Protein AF-A0A8J3M9Y1-F1 (afdb_monomer)

Foldseek 3Di:
DPLQPLLLPDPVCLVPPDCLDLVNLLNQLLVLLVVLVVLVVVLVVLVVVQDPPLDQLLRLLVVQADPLAQDDSVVLSVLLVPQDPVDPCNLVSLLVSLCNRHNDDPVDPVCVVVSVVSSVVSVVSSVVVVVNVVSVVVSVVSVVVSVVSLVSSLVSVCSSRPPDQCLPDDLVNQVVSCVSSVHDSVSRHDSPVVPPPVPVPPPDPDDDDD

Mean predicted aligned error: 7.9 Å

Nearest PDB structures (foldseek):
  8v8v-assembly2_D  TM=5.056E-01  e=9.105E+00  Homo sapiens
  6oco-assembly1_B  TM=2.656E-01  e=4.927E+00  Bos taurus
  5vlr-assembly2_B  TM=2.771E-01  e=5.677E+00  Homo sapiens

Sequence (210 aa):
MKGLNAAHASPTAFANAAPNSRVGMIASYMDVTASLQDQTDRMAALEALVDLTVPTTEDFVAENLSEDATMTAEEIAEAIDALDPESATYDADVAAIAAALSGLDPADEANTDALAGLADAISGTVEAQDQQAEIAGQIADLAVEIDDTRSDQLSALSEAYAPHDVKDLTNESLAELHGLLGLSDESIPDVTAEISDALATDEAPLAGSE

Solvent-accessible surface area (backbone atoms only — not comparable to full-atom values): 12064 Å² total; per-residue (Å²): 115,92,59,55,63,43,58,74,54,50,73,70,51,50,78,67,39,52,65,94,36,63,38,17,24,45,46,50,25,50,53,40,39,53,50,42,47,54,52,50,56,50,45,55,54,52,62,69,66,59,62,90,79,66,70,50,60,63,54,50,38,70,76,58,55,37,96,59,29,75,55,54,68,66,62,49,32,53,54,58,75,65,60,45,89,88,45,96,52,33,73,60,52,41,44,50,48,27,27,29,36,50,40,51,59,86,87,39,79,89,39,48,68,61,38,50,54,44,22,53,52,51,51,54,48,52,54,51,48,52,53,47,51,51,51,51,49,53,49,54,56,49,52,52,55,46,52,54,37,50,52,52,29,52,50,29,46,34,64,29,32,49,96,49,61,59,70,76,59,47,71,68,56,50,45,52,50,24,62,60,69,73,47,58,75,86,61,60,77,75,59,74,67,82,60,66,77,79,63,73,75,75,80,74,87,80,82,85,91,130

Structure (mmCIF, N/CA/C/O backbone):
data_AF-A0A8J3M9Y1-F1
#
_entry.id   AF-A0A8J3M9Y1-F1
#
loop_
_atom_site.group_PDB
_atom_site.id
_atom_site.type_symbol
_atom_site.label_atom_id
_atom_site.label_alt_id
_atom_site.label_comp_id
_atom_site.label_asym_id
_atom_site.label_entity_id
_atom_site.label_seq_id
_atom_site.pdbx_PDB_ins_code
_atom_site.Cartn_x
_atom_site.Cartn_y
_atom_site.Cartn_z
_atom_site.occupancy
_atom_site.B_iso_or_equiv
_atom_site.auth_seq_id
_atom_site.auth_comp_id
_atom_site.auth_asym_id
_atom_site.auth_atom_id
_atom_site.pdbx_PDB_model_num
ATOM 1 N N . MET A 1 1 ? 15.531 5.951 -38.205 1.00 60.75 1 MET A N 1
ATOM 2 C CA . MET A 1 1 ? 16.442 6.242 -37.071 1.00 60.75 1 MET A CA 1
ATOM 3 C C . MET A 1 1 ? 17.888 5.859 -37.384 1.00 60.75 1 MET A C 1
ATOM 5 O O . MET A 1 1 ? 18.169 4.685 -37.585 1.00 60.75 1 MET A O 1
ATOM 9 N N . LYS A 1 2 ? 18.835 6.806 -37.453 1.00 66.62 2 LYS A N 1
ATOM 10 C CA . LYS A 1 2 ? 20.269 6.447 -37.501 1.00 66.62 2 LYS A CA 1
ATOM 11 C C . LYS A 1 2 ? 20.712 6.109 -36.076 1.00 66.62 2 LYS A C 1
ATOM 13 O O . LYS A 1 2 ? 20.509 6.933 -35.209 1.00 66.62 2 LYS A O 1
ATOM 18 N N . GLY A 1 3 ? 21.272 4.924 -35.835 1.00 68.44 3 GLY A N 1
ATOM 19 C CA . GLY A 1 3 ? 21.750 4.506 -34.503 1.00 68.44 3 GLY A CA 1
ATOM 20 C C . GLY A 1 3 ? 20.971 3.334 -33.898 1.00 68.44 3 GLY A C 1
ATOM 21 O O . GLY A 1 3 ? 21.591 2.412 -33.383 1.00 68.44 3 GLY A O 1
ATOM 22 N N . LEU A 1 4 ? 19.648 3.279 -34.096 1.00 82.00 4 LEU A N 1
ATOM 23 C CA . LEU A 1 4 ? 18.762 2.232 -33.545 1.00 82.00 4 LEU A CA 1
ATOM 24 C C . LEU A 1 4 ? 18.397 1.118 -34.542 1.00 82.00 4 LEU A C 1
ATOM 26 O O . LEU A 1 4 ? 17.504 0.319 -34.292 1.00 82.00 4 LEU A O 1
ATOM 30 N N . ASN A 1 5 ? 19.109 1.003 -35.670 1.00 85.38 5 ASN A N 1
ATOM 31 C CA . ASN A 1 5 ? 18.843 -0.035 -36.684 1.00 85.38 5 ASN A CA 1
ATOM 32 C C . ASN A 1 5 ? 18.904 -1.470 -36.127 1.00 85.38 5 ASN A C 1
ATOM 34 O O . ASN A 1 5 ? 18.355 -2.390 -36.730 1.00 85.38 5 ASN A O 1
ATOM 38 N N . ALA A 1 6 ? 19.590 -1.670 -34.999 1.00 87.81 6 ALA A N 1
ATOM 39 C CA . ALA A 1 6 ? 19.667 -2.956 -34.322 1.00 87.81 6 ALA A CA 1
ATOM 40 C C . ALA A 1 6 ? 18.309 -3.428 -33.765 1.00 87.81 6 ALA A C 1
ATOM 42 O O . ALA A 1 6 ? 18.151 -4.626 -33.560 1.00 87.81 6 ALA A O 1
ATOM 43 N N . ALA A 1 7 ? 17.316 -2.542 -33.624 1.00 89.38 7 ALA A N 1
ATOM 44 C CA . ALA A 1 7 ? 15.940 -2.907 -33.282 1.00 89.38 7 ALA A CA 1
ATOM 45 C C . ALA A 1 7 ? 15.262 -3.804 -34.337 1.00 89.38 7 ALA A C 1
ATOM 47 O O . ALA A 1 7 ? 14.345 -4.547 -34.019 1.00 89.38 7 ALA A O 1
ATOM 48 N N . HIS A 1 8 ? 15.747 -3.810 -35.584 1.00 90.69 8 HIS A N 1
ATOM 49 C CA . HIS A 1 8 ? 15.278 -4.736 -36.625 1.00 90.69 8 HIS A CA 1
ATOM 50 C C . HIS A 1 8 ? 15.936 -6.124 -36.566 1.00 90.69 8 HIS A C 1
ATOM 52 O O . HIS A 1 8 ? 15.731 -6.944 -37.468 1.00 90.69 8 HIS A O 1
ATOM 58 N N . ALA A 1 9 ? 16.794 -6.388 -35.577 1.00 91.19 9 ALA A N 1
ATOM 59 C CA . ALA A 1 9 ? 17.443 -7.682 -35.445 1.00 91.19 9 ALA A CA 1
ATOM 60 C C . ALA A 1 9 ? 16.406 -8.803 -35.259 1.00 91.19 9 ALA A C 1
ATOM 62 O O . ALA A 1 9 ? 15.323 -8.608 -34.715 1.00 91.19 9 ALA A O 1
ATOM 63 N N . SER A 1 10 ? 16.727 -10.006 -35.737 1.00 90.19 10 SER A N 1
ATOM 64 C CA . SER A 1 10 ? 15.834 -11.148 -35.549 1.00 90.19 10 SER A CA 1
ATOM 65 C C . SER A 1 10 ? 15.834 -11.606 -34.084 1.00 90.19 10 SER A C 1
ATOM 67 O O . SER A 1 10 ? 16.841 -11.427 -33.393 1.00 90.19 10 SER A O 1
ATOM 69 N N . PRO A 1 11 ? 14.784 -12.306 -33.619 1.00 88.44 11 PRO A N 1
ATOM 70 C CA . PRO A 1 11 ? 14.763 -12.877 -32.270 1.00 88.44 11 PRO A CA 1
ATOM 71 C C . PRO A 1 11 ? 15.987 -13.755 -31.958 1.00 88.44 11 PRO A C 1
ATOM 73 O O . PRO A 1 11 ? 16.521 -13.734 -30.854 1.00 88.44 11 PRO A O 1
ATOM 76 N N . THR A 1 12 ? 16.501 -14.493 -32.950 1.00 91.12 12 THR A N 1
ATOM 77 C CA . THR A 1 12 ? 17.732 -15.286 -32.797 1.00 91.12 12 THR A CA 1
ATOM 78 C C . THR A 1 12 ? 18.971 -14.416 -32.583 1.00 91.12 12 THR A C 1
ATOM 80 O O . THR A 1 12 ? 19.865 -14.815 -31.840 1.00 91.12 12 THR A O 1
ATOM 83 N N . ALA A 1 13 ? 19.052 -13.250 -33.227 1.00 91.12 13 ALA A N 1
ATOM 84 C CA . ALA A 1 13 ? 20.158 -12.321 -33.029 1.00 91.12 13 ALA A CA 1
ATOM 85 C C . ALA A 1 13 ? 20.107 -11.688 -31.634 1.00 91.12 13 ALA A C 1
ATOM 87 O O . ALA A 1 13 ? 21.148 -11.621 -30.990 1.00 91.12 13 ALA A O 1
ATOM 88 N N . PHE A 1 14 ? 18.917 -11.323 -31.144 1.00 91.38 14 PHE A N 1
ATOM 89 C CA . PHE A 1 14 ? 18.718 -10.884 -29.759 1.00 91.38 14 PHE A CA 1
ATOM 90 C C . PHE A 1 14 ? 19.171 -11.947 -28.753 1.00 91.38 14 PHE A C 1
ATOM 92 O O . PHE A 1 14 ? 20.007 -11.667 -27.900 1.00 91.38 14 PHE A O 1
ATOM 99 N N . ALA A 1 15 ? 18.745 -13.200 -28.935 1.00 89.94 15 ALA A N 1
ATOM 100 C CA . ALA A 1 15 ? 19.094 -14.302 -28.034 1.00 89.94 15 ALA A CA 1
ATOM 101 C C . ALA A 1 15 ? 20.601 -14.637 -27.966 1.00 89.94 15 ALA A C 1
ATOM 103 O O . ALA A 1 15 ? 21.033 -15.313 -27.037 1.00 89.94 15 ALA A O 1
ATOM 104 N N . ASN A 1 16 ? 21.399 -14.220 -28.956 1.00 92.88 16 ASN A N 1
ATOM 105 C CA . ASN A 1 16 ? 22.837 -14.513 -29.030 1.00 92.88 16 ASN A CA 1
ATOM 106 C C . ASN A 1 16 ? 23.708 -13.246 -29.014 1.00 92.88 16 ASN A C 1
ATOM 108 O O . ASN A 1 16 ? 24.914 -13.323 -29.270 1.00 92.88 16 ASN A O 1
ATOM 112 N N . ALA A 1 17 ? 23.116 -12.075 -28.776 1.00 93.50 17 ALA A N 1
ATOM 113 C CA . ALA A 1 17 ? 23.843 -10.820 -28.792 1.00 93.50 17 ALA A CA 1
ATOM 114 C C . ALA A 1 17 ? 24.815 -10.751 -27.610 1.00 93.50 17 ALA A C 1
ATOM 116 O O . ALA A 1 17 ? 24.475 -11.074 -26.475 1.00 93.50 17 ALA A O 1
ATOM 117 N N . ALA A 1 18 ? 26.038 -10.285 -27.864 1.00 94.19 18 ALA A N 1
ATOM 118 C CA . ALA A 1 18 ? 26.917 -9.900 -26.768 1.00 94.19 18 ALA A CA 1
ATOM 119 C C . ALA A 1 18 ? 26.313 -8.671 -26.060 1.00 94.19 18 ALA A C 1
ATOM 121 O O . ALA A 1 18 ? 25.844 -7.779 -26.778 1.00 94.19 18 ALA A O 1
ATOM 122 N N . PRO A 1 19 ? 26.385 -8.568 -24.719 1.00 89.81 19 PRO A N 1
ATOM 123 C CA . PR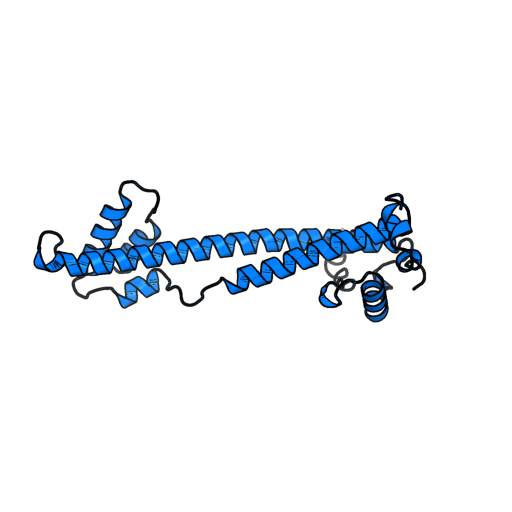O A 1 19 ? 25.774 -7.462 -23.973 1.00 89.81 19 PRO A CA 1
ATOM 124 C C . PRO A 1 19 ? 26.155 -6.077 -24.517 1.00 89.81 19 PRO A C 1
ATOM 126 O O . PRO A 1 19 ? 25.294 -5.268 -24.827 1.00 89.81 19 PRO A O 1
ATOM 129 N N . ASN A 1 20 ? 27.443 -5.861 -24.803 1.00 90.44 20 ASN A N 1
ATOM 130 C CA . ASN A 1 20 ? 27.957 -4.572 -25.290 1.00 90.44 20 ASN A CA 1
ATOM 131 C C . ASN A 1 20 ? 27.818 -4.370 -26.814 1.00 90.44 20 ASN A C 1
ATOM 133 O O . ASN A 1 20 ? 28.401 -3.446 -27.382 1.00 90.44 20 ASN A O 1
ATOM 137 N N . SER A 1 21 ? 27.138 -5.276 -27.520 1.00 93.31 21 SER A N 1
ATOM 138 C CA . SER A 1 21 ? 26.833 -5.087 -28.940 1.00 93.31 21 SER A CA 1
ATOM 139 C C . SER A 1 21 ? 25.604 -4.197 -29.101 1.00 93.31 21 SER A C 1
ATOM 141 O O . SER A 1 21 ? 24.783 -4.104 -28.200 1.00 93.31 21 SER A O 1
ATOM 143 N N . ARG A 1 22 ? 25.407 -3.603 -30.283 1.00 91.62 22 ARG A N 1
ATOM 144 C CA . ARG A 1 22 ? 24.206 -2.790 -30.545 1.00 91.62 22 ARG A CA 1
ATOM 145 C C . ARG A 1 22 ? 22.900 -3.549 -30.342 1.00 91.62 22 ARG A C 1
ATOM 147 O O . ARG A 1 22 ? 21.942 -2.974 -29.854 1.00 91.62 22 ARG A O 1
ATOM 154 N N . VAL A 1 23 ? 22.869 -4.828 -30.709 1.00 93.62 23 VAL A N 1
ATOM 155 C CA . VAL A 1 23 ? 21.691 -5.677 -30.488 1.00 93.62 23 VAL A CA 1
ATOM 156 C C . VAL A 1 23 ? 21.528 -5.983 -28.997 1.00 93.62 23 VAL A C 1
ATOM 158 O O . VAL A 1 23 ? 20.409 -5.965 -28.511 1.00 93.62 23 VAL A O 1
ATOM 161 N N . GLY A 1 24 ? 22.627 -6.199 -28.265 1.00 94.25 24 GLY A N 1
ATOM 162 C CA . GLY A 1 24 ? 22.601 -6.452 -26.819 1.00 94.25 24 GLY A CA 1
ATOM 163 C C . GLY A 1 24 ? 22.164 -5.238 -25.999 1.00 94.25 24 GLY A C 1
ATOM 164 O O . GLY A 1 24 ? 21.345 -5.383 -25.105 1.00 94.25 24 GLY A O 1
ATOM 165 N N . MET A 1 25 ? 22.620 -4.037 -26.356 1.00 94.44 25 MET A N 1
ATOM 166 C CA . MET A 1 25 ? 22.189 -2.788 -25.715 1.00 94.44 25 MET A CA 1
ATOM 167 C C . MET A 1 25 ? 20.697 -2.519 -25.951 1.00 94.44 25 MET A C 1
ATOM 169 O O . MET A 1 25 ? 19.982 -2.159 -25.024 1.00 94.44 25 MET A O 1
ATOM 173 N N . ILE A 1 26 ? 20.198 -2.760 -27.172 1.00 94.75 26 ILE A N 1
ATOM 174 C CA . ILE A 1 26 ? 18.756 -2.671 -27.460 1.00 94.75 26 ILE A CA 1
ATOM 175 C C . ILE A 1 26 ? 17.968 -3.749 -26.708 1.00 94.75 26 ILE A C 1
ATOM 177 O O . ILE A 1 26 ? 16.870 -3.466 -26.242 1.00 94.75 26 ILE A O 1
ATOM 181 N N . ALA A 1 27 ? 18.519 -4.959 -26.560 1.00 94.19 27 ALA A N 1
ATOM 182 C CA . ALA A 1 27 ? 17.908 -6.005 -25.741 1.00 94.19 27 ALA A CA 1
ATOM 183 C C . ALA A 1 27 ? 17.778 -5.551 -24.280 1.00 94.19 27 ALA A C 1
ATOM 185 O O . ALA A 1 27 ? 16.705 -5.650 -23.706 1.00 94.19 27 ALA A O 1
ATOM 186 N N . SER A 1 28 ? 18.842 -4.966 -23.720 1.00 94.50 28 SER A N 1
ATOM 187 C CA . SER A 1 28 ? 18.830 -4.428 -22.357 1.00 94.50 28 SER A CA 1
ATOM 188 C C . SER A 1 28 ? 17.778 -3.330 -22.186 1.00 94.50 28 SER A C 1
ATOM 190 O O . SER A 1 28 ? 17.046 -3.342 -21.204 1.00 94.50 28 SER A O 1
ATOM 192 N N . TYR A 1 29 ? 17.663 -2.405 -23.147 1.00 95.44 29 TYR A N 1
ATOM 193 C CA . TYR A 1 29 ? 16.605 -1.389 -23.142 1.00 95.44 29 TYR A CA 1
ATOM 194 C C . TYR A 1 29 ? 15.203 -2.013 -23.170 1.00 95.44 29 TYR A C 1
ATOM 196 O O . TYR A 1 29 ? 14.321 -1.592 -22.422 1.00 95.44 29 TYR A O 1
ATOM 204 N N . MET A 1 30 ? 15.000 -3.027 -24.016 1.00 95.12 30 MET A N 1
ATOM 205 C CA . MET A 1 30 ? 13.736 -3.756 -24.114 1.00 95.12 30 MET A CA 1
ATOM 206 C C . MET A 1 30 ? 13.375 -4.445 -22.792 1.00 95.12 30 MET A C 1
ATOM 208 O O . MET A 1 30 ? 12.242 -4.308 -22.339 1.00 95.12 30 MET A O 1
ATOM 212 N N . ASP A 1 31 ? 14.328 -5.135 -22.165 1.00 94.81 31 ASP A N 1
ATOM 213 C CA . ASP A 1 31 ? 14.116 -5.859 -20.908 1.00 94.81 31 ASP A CA 1
ATOM 214 C C . ASP A 1 31 ? 13.769 -4.903 -19.756 1.00 94.81 31 ASP A C 1
ATOM 216 O O . ASP A 1 31 ? 12.798 -5.134 -19.034 1.00 94.81 31 ASP A O 1
ATOM 220 N N . VAL A 1 32 ? 14.507 -3.795 -19.616 1.00 96.56 32 VAL A N 1
ATOM 221 C CA . VAL A 1 32 ? 14.226 -2.774 -18.590 1.00 96.56 32 VAL A CA 1
ATOM 222 C C . VAL A 1 32 ? 12.861 -2.124 -18.824 1.00 96.56 32 VAL A C 1
ATOM 224 O O . VAL A 1 32 ? 12.084 -1.964 -17.887 1.00 96.56 32 VAL A O 1
ATOM 227 N N . THR A 1 33 ? 12.520 -1.813 -20.077 1.00 96.19 33 THR A N 1
ATOM 228 C CA . THR A 1 33 ? 11.212 -1.231 -20.418 1.00 96.19 33 THR A CA 1
ATOM 229 C C . THR A 1 33 ? 10.057 -2.187 -20.106 1.00 96.19 33 THR A C 1
ATOM 231 O O . THR A 1 33 ? 9.025 -1.762 -19.591 1.00 96.19 33 THR A O 1
ATOM 234 N N . ALA A 1 34 ? 10.226 -3.483 -20.378 1.00 94.12 34 ALA A N 1
ATOM 235 C CA . ALA A 1 34 ? 9.232 -4.492 -20.026 1.00 94.12 34 ALA A CA 1
ATOM 236 C C . ALA A 1 34 ? 9.074 -4.635 -18.501 1.00 94.12 34 ALA A C 1
ATOM 238 O O . ALA A 1 34 ? 7.951 -4.762 -18.017 1.00 94.12 34 ALA A O 1
ATOM 239 N N . SER A 1 35 ? 10.176 -4.563 -17.744 1.00 95.44 35 SER A N 1
ATOM 240 C CA . SER A 1 35 ? 10.146 -4.554 -16.274 1.00 95.44 35 SER A CA 1
ATOM 241 C C . SER A 1 35 ? 9.382 -3.347 -15.727 1.00 95.44 35 SER A C 1
ATOM 243 O O . SER A 1 35 ? 8.544 -3.498 -14.843 1.00 95.44 35 SER A O 1
ATOM 245 N N . LEU A 1 36 ? 9.622 -2.159 -16.290 1.00 95.50 36 LEU A N 1
ATOM 246 C CA . LEU A 1 36 ? 8.909 -0.940 -15.910 1.00 95.50 36 LEU A CA 1
ATOM 247 C C . LEU A 1 36 ? 7.399 -1.052 -16.167 1.00 95.50 36 LEU A C 1
ATOM 249 O O . LEU A 1 36 ? 6.588 -0.576 -15.369 1.00 95.50 36 LEU A O 1
ATOM 253 N N . GLN A 1 37 ? 7.015 -1.680 -17.281 1.00 94.19 37 GLN A N 1
ATOM 254 C CA . GLN A 1 37 ? 5.610 -1.913 -17.598 1.00 94.19 37 GLN A CA 1
ATOM 255 C C . GLN A 1 37 ? 4.949 -2.844 -16.569 1.00 94.19 37 GLN A C 1
ATOM 257 O O . GLN A 1 37 ? 3.894 -2.497 -16.049 1.00 94.19 37 GLN A O 1
ATOM 262 N N . ASP A 1 38 ? 5.589 -3.963 -16.217 1.00 95.06 38 ASP A N 1
ATOM 263 C CA . ASP A 1 38 ? 5.0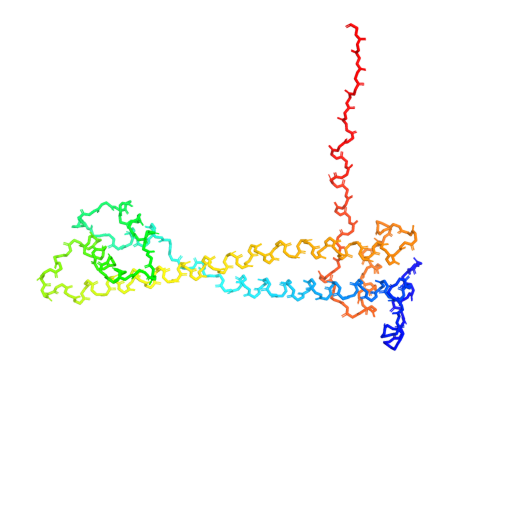87 -4.892 -15.189 1.00 95.06 38 ASP A CA 1
ATOM 264 C C . ASP A 1 38 ? 4.922 -4.207 -13.820 1.00 95.06 38 ASP A C 1
ATOM 266 O O . ASP A 1 38 ? 3.896 -4.358 -13.155 1.00 95.06 38 ASP A O 1
ATOM 270 N N . GLN A 1 39 ? 5.890 -3.375 -13.423 1.00 96.94 39 GLN A N 1
ATOM 271 C CA . GLN A 1 39 ? 5.796 -2.581 -12.196 1.00 96.94 39 GLN A CA 1
ATOM 272 C C . GLN A 1 39 ? 4.644 -1.571 -12.245 1.00 96.94 39 GLN A C 1
ATOM 274 O O . GLN A 1 39 ? 3.923 -1.416 -11.262 1.00 96.94 39 GLN A O 1
ATOM 279 N N . THR A 1 40 ? 4.437 -0.901 -13.381 1.00 95.12 40 THR A N 1
ATOM 280 C CA . THR A 1 40 ? 3.329 0.055 -13.555 1.00 95.12 40 THR A CA 1
ATOM 281 C C . THR A 1 40 ? 1.971 -0.650 -13.501 1.00 95.12 40 THR A C 1
ATOM 283 O O . THR A 1 40 ? 1.050 -0.163 -12.846 1.00 95.12 40 THR A O 1
ATOM 286 N N . ASP A 1 41 ? 1.852 -1.832 -14.107 1.00 95.88 41 ASP A N 1
ATOM 287 C CA . ASP A 1 41 ? 0.640 -2.654 -14.030 1.00 95.88 41 ASP A CA 1
ATOM 288 C C . ASP A 1 41 ? 0.370 -3.114 -12.586 1.00 95.88 41 ASP A C 1
ATOM 290 O O . ASP A 1 41 ? -0.769 -3.073 -12.109 1.00 95.88 41 ASP A O 1
ATOM 294 N N . ARG A 1 42 ? 1.420 -3.502 -11.850 1.00 97.81 42 ARG A N 1
ATOM 295 C CA . ARG A 1 42 ? 1.323 -3.845 -10.424 1.00 97.81 42 ARG A CA 1
ATOM 296 C C . ARG A 1 42 ? 0.931 -2.640 -9.566 1.00 97.81 42 ARG A C 1
ATOM 298 O O . ARG A 1 42 ? 0.142 -2.813 -8.639 1.00 97.81 42 ARG A O 1
ATOM 305 N N . MET A 1 43 ? 1.429 -1.445 -9.883 1.00 98.00 43 MET A N 1
ATOM 306 C CA . MET A 1 43 ? 1.033 -0.202 -9.216 1.00 98.00 43 MET A CA 1
ATOM 307 C C . MET A 1 43 ? -0.466 0.035 -9.378 1.00 98.00 43 MET A C 1
ATOM 309 O O . MET A 1 43 ? -1.173 0.167 -8.384 1.00 98.00 43 MET A O 1
ATOM 313 N N . ALA A 1 44 ? -0.968 -0.025 -10.612 1.00 97.19 44 ALA A N 1
ATOM 314 C CA . ALA A 1 44 ? -2.391 0.144 -10.887 1.00 97.19 44 ALA A CA 1
ATOM 315 C C . ALA A 1 44 ? -3.254 -0.910 -10.164 1.00 97.19 44 ALA A C 1
ATOM 317 O O . ALA A 1 44 ? -4.360 -0.612 -9.712 1.00 97.19 44 ALA A O 1
ATOM 318 N N . ALA A 1 45 ? -2.754 -2.143 -10.027 1.00 98.06 45 ALA A N 1
ATOM 319 C CA . ALA A 1 45 ? -3.438 -3.188 -9.271 1.00 98.06 45 ALA A CA 1
ATOM 320 C C . ALA A 1 45 ? -3.500 -2.887 -7.763 1.00 98.06 45 ALA A C 1
ATOM 322 O O . ALA A 1 45 ? -4.544 -3.118 -7.158 1.00 98.06 45 ALA A O 1
ATOM 323 N N . LEU A 1 46 ? -2.424 -2.364 -7.165 1.00 98.19 46 LEU A N 1
ATOM 324 C CA . LEU A 1 46 ? -2.408 -1.948 -5.758 1.00 98.19 46 LEU A CA 1
ATOM 325 C C . LEU A 1 46 ? -3.305 -0.732 -5.516 1.00 98.19 46 LEU A C 1
ATOM 327 O O . LEU A 1 46 ? -4.106 -0.742 -4.586 1.00 98.19 46 LEU A O 1
ATOM 331 N N . GLU A 1 47 ? -3.236 0.278 -6.383 1.00 97.31 47 GLU A N 1
ATOM 332 C CA . GLU A 1 47 ? -4.100 1.462 -6.315 1.00 97.31 47 GLU A CA 1
ATOM 333 C C . GLU A 1 47 ? -5.589 1.089 -6.391 1.00 97.31 47 GLU A C 1
ATOM 335 O O . GLU A 1 47 ? -6.419 1.712 -5.734 1.00 97.31 47 GLU A O 1
ATOM 340 N N . ALA A 1 48 ? -5.942 0.035 -7.135 1.00 97.62 48 ALA A N 1
ATOM 341 C CA . ALA A 1 48 ? -7.312 -0.474 -7.205 1.00 97.62 48 ALA A CA 1
ATOM 342 C C . ALA A 1 48 ? -7.787 -1.195 -5.926 1.00 97.62 48 ALA A C 1
ATOM 344 O O . ALA A 1 48 ? -8.992 -1.404 -5.772 1.00 97.62 48 ALA A O 1
ATOM 345 N N . LEU A 1 49 ? -6.872 -1.594 -5.035 1.00 97.69 49 LEU A N 1
ATOM 346 C CA . LEU A 1 49 ? -7.188 -2.173 -3.722 1.00 97.69 49 LEU A CA 1
ATOM 347 C C . LEU A 1 49 ? -7.351 -1.108 -2.630 1.00 97.69 49 LEU A C 1
ATOM 349 O O . LEU A 1 49 ? -7.820 -1.433 -1.537 1.00 97.69 49 LEU A O 1
ATOM 353 N N . VAL A 1 50 ? -6.978 0.145 -2.909 1.00 97.44 50 VAL A N 1
ATOM 354 C CA . VAL A 1 50 ? -7.178 1.247 -1.969 1.00 97.44 50 VAL A CA 1
ATOM 355 C C . VAL A 1 50 ? -8.676 1.492 -1.798 1.00 97.44 50 VAL A C 1
ATOM 357 O O . VAL A 1 50 ? -9.383 1.837 -2.748 1.00 97.44 50 VAL A O 1
ATOM 360 N N . ASP A 1 51 ? -9.157 1.332 -0.571 1.00 96.50 51 ASP A N 1
ATOM 361 C CA . ASP A 1 51 ? -10.546 1.554 -0.195 1.00 96.50 51 ASP A CA 1
ATOM 362 C C . ASP A 1 51 ? -10.673 2.875 0.563 1.00 96.50 51 ASP A C 1
ATOM 364 O O . ASP A 1 51 ? -10.430 2.977 1.763 1.00 96.50 51 ASP A O 1
ATOM 368 N N . LEU A 1 52 ? -11.104 3.904 -0.167 1.00 92.56 52 LEU A N 1
ATOM 369 C CA . LEU A 1 52 ? -11.342 5.244 0.373 1.00 92.56 52 LEU A CA 1
ATOM 370 C C . LEU A 1 52 ? -12.607 5.335 1.245 1.00 92.56 52 LEU A C 1
ATOM 372 O O . LEU A 1 52 ? -12.960 6.431 1.679 1.00 92.56 52 LEU A O 1
ATOM 376 N N . THR A 1 53 ? -13.330 4.228 1.442 1.00 95.12 53 THR A N 1
ATOM 377 C CA . THR A 1 53 ? -14.510 4.160 2.315 1.00 95.12 53 THR A CA 1
ATOM 378 C C . THR A 1 53 ? -14.198 3.635 3.711 1.00 95.12 53 THR A C 1
ATOM 380 O O . THR A 1 53 ? -15.065 3.724 4.580 1.00 95.12 53 THR A O 1
ATOM 383 N N . VAL A 1 54 ? -12.976 3.140 3.947 1.00 96.12 54 VAL A N 1
ATOM 384 C CA . VAL A 1 54 ? -12.512 2.794 5.294 1.00 96.12 54 VAL A CA 1
ATOM 385 C C . VAL A 1 54 ? -12.510 4.069 6.145 1.00 96.12 54 VAL A C 1
ATOM 387 O O . VAL A 1 54 ? -11.838 5.038 5.776 1.00 96.12 54 VAL A O 1
ATOM 390 N N . PRO A 1 55 ? -13.279 4.118 7.248 1.00 95.31 55 PRO A N 1
ATOM 391 C CA . PRO A 1 55 ? -13.355 5.311 8.074 1.00 95.31 55 PRO A CA 1
ATOM 392 C C . PRO A 1 55 ? -12.024 5.549 8.783 1.00 95.31 55 PRO A C 1
ATOM 394 O O . PRO A 1 55 ? -11.313 4.608 9.145 1.00 95.31 55 PRO A O 1
ATOM 397 N N . THR A 1 56 ? -11.698 6.817 9.023 1.00 95.44 56 THR A N 1
ATOM 398 C CA . THR A 1 56 ? -10.618 7.151 9.954 1.00 95.44 56 THR A CA 1
ATOM 399 C C . THR A 1 56 ? -11.043 6.814 11.383 1.00 95.44 56 THR A C 1
ATOM 401 O O . THR A 1 56 ? -12.237 6.704 11.678 1.00 95.44 56 THR A O 1
ATOM 404 N N . THR A 1 57 ? -10.079 6.674 12.292 1.00 97.19 57 THR A N 1
ATOM 405 C CA . THR A 1 57 ? -10.373 6.449 13.712 1.00 97.19 57 THR A CA 1
ATOM 406 C C . THR A 1 57 ? -11.214 7.588 14.282 1.00 97.19 57 THR A C 1
ATOM 408 O O . THR A 1 57 ? -12.188 7.347 14.991 1.00 97.19 57 THR A O 1
ATOM 411 N N . GLU A 1 58 ? -10.900 8.832 13.912 1.00 97.12 58 GLU A N 1
ATOM 412 C CA . GLU A 1 58 ? -11.670 10.010 14.318 1.00 97.12 58 GLU A CA 1
ATOM 413 C C . GLU A 1 58 ? -13.125 9.950 13.828 1.00 97.12 58 GLU A C 1
ATOM 415 O O . GLU A 1 58 ? -14.040 10.193 14.618 1.00 97.12 58 GLU A O 1
ATOM 420 N N . ASP A 1 59 ? -13.352 9.587 12.560 1.00 97.06 59 ASP A N 1
ATOM 421 C CA . ASP A 1 59 ? -14.701 9.451 11.997 1.00 97.06 59 ASP A CA 1
ATOM 422 C C . ASP A 1 59 ? -15.477 8.324 12.687 1.00 97.06 59 ASP A C 1
ATOM 424 O O . ASP A 1 59 ? -16.618 8.520 13.109 1.00 97.06 59 ASP A O 1
ATOM 428 N N . PHE A 1 60 ? -14.839 7.164 12.877 1.00 97.81 60 PHE A N 1
ATOM 429 C CA . PHE A 1 60 ? -15.438 6.033 13.579 1.00 97.81 60 PHE A CA 1
ATOM 430 C C . PHE A 1 60 ? -15.874 6.425 14.995 1.00 97.81 60 PHE A C 1
ATOM 432 O O . PHE A 1 60 ? -17.006 6.140 15.401 1.00 97.81 60 PHE A O 1
ATOM 439 N N . VAL A 1 61 ? -15.006 7.111 15.746 1.00 97.88 61 VAL A N 1
ATOM 440 C CA . VAL A 1 61 ? -15.330 7.584 17.095 1.00 97.88 61 VAL A CA 1
ATOM 441 C C . VAL A 1 61 ? -16.460 8.604 17.043 1.00 97.88 61 VAL A C 1
ATOM 443 O O . VAL A 1 61 ? -17.421 8.467 17.792 1.00 97.88 61 VAL A O 1
ATOM 446 N N . ALA A 1 62 ? -16.403 9.592 16.150 1.00 97.00 62 ALA A N 1
ATOM 447 C CA . ALA A 1 62 ? -17.445 10.610 16.033 1.00 97.00 62 ALA A CA 1
ATOM 448 C C . ALA A 1 62 ? -18.834 10.015 15.727 1.00 97.00 62 ALA A C 1
ATOM 450 O O . ALA A 1 62 ? -19.840 10.535 16.213 1.00 97.00 62 ALA A O 1
ATOM 451 N N . GLU A 1 63 ? -18.895 8.929 14.954 1.00 96.44 63 GLU A N 1
ATOM 452 C CA . GLU A 1 63 ? -20.142 8.241 14.604 1.00 96.44 63 GLU A CA 1
ATOM 453 C C . GLU A 1 63 ? -20.686 7.333 15.716 1.00 96.44 63 GLU A C 1
ATOM 455 O O . GLU A 1 63 ? -21.899 7.122 15.790 1.00 96.44 63 GLU A O 1
ATOM 460 N N . ASN A 1 64 ? -19.816 6.809 16.585 1.00 96.38 64 ASN A N 1
ATOM 461 C CA . ASN A 1 64 ? -20.178 5.802 17.588 1.00 96.38 64 ASN A CA 1
ATOM 462 C C . ASN A 1 64 ? -20.124 6.305 19.041 1.00 96.38 64 ASN A C 1
ATOM 464 O O . ASN A 1 64 ? -20.542 5.585 19.949 1.00 96.38 64 ASN A O 1
ATOM 468 N N . LEU A 1 65 ? -19.631 7.524 19.283 1.00 96.88 65 LEU A N 1
ATOM 469 C CA . LEU A 1 65 ? -19.504 8.088 20.624 1.00 96.88 65 LEU A CA 1
ATOM 470 C C . LEU A 1 65 ? -20.873 8.376 21.248 1.00 96.88 65 LEU A C 1
ATOM 472 O O . LEU A 1 65 ? -21.669 9.167 20.738 1.00 96.88 65 LEU A O 1
ATOM 476 N N . SER A 1 66 ? -21.115 7.762 22.403 1.00 96.50 66 SER A N 1
ATOM 477 C CA . SER A 1 66 ? -22.306 7.994 23.217 1.00 96.50 66 SER A CA 1
ATOM 478 C C . SER A 1 66 ? -22.203 9.290 24.027 1.00 96.50 66 SER A C 1
ATOM 480 O O . SER A 1 66 ? -21.121 9.696 24.447 1.00 96.5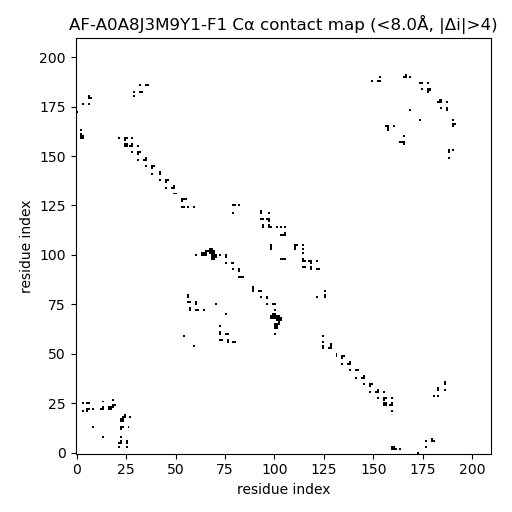0 66 SER A O 1
ATOM 482 N N . GLU A 1 67 ? -23.345 9.909 24.343 1.00 95.00 67 GLU A N 1
ATOM 483 C CA . GLU A 1 67 ? -23.400 11.006 25.324 1.00 95.00 67 GLU A CA 1
ATOM 484 C C . GLU A 1 67 ? -22.976 10.547 26.733 1.00 95.00 67 GLU A C 1
ATOM 486 O O . GLU A 1 67 ? -22.506 11.361 27.528 1.00 95.00 67 GLU A O 1
ATOM 491 N N . ASP A 1 68 ? -23.116 9.249 27.021 1.00 96.19 68 ASP A N 1
ATOM 492 C CA . ASP A 1 68 ? -22.739 8.620 28.292 1.00 96.19 68 ASP A CA 1
ATOM 493 C C . ASP A 1 68 ? -21.301 8.062 28.285 1.00 96.19 68 ASP A C 1
ATOM 495 O O . ASP A 1 68 ? -20.900 7.377 29.230 1.00 96.19 68 ASP A O 1
ATOM 499 N N . ALA A 1 69 ? -20.518 8.332 27.233 1.00 95.19 69 ALA A N 1
ATOM 500 C CA . ALA A 1 69 ? -19.138 7.873 27.127 1.00 95.19 69 ALA A CA 1
ATOM 501 C C . ALA A 1 69 ? -18.300 8.279 28.351 1.00 95.19 69 ALA A C 1
ATOM 503 O O . ALA A 1 69 ? -18.435 9.373 28.908 1.00 95.19 69 ALA A O 1
ATOM 504 N N . THR A 1 70 ? -17.410 7.383 28.780 1.00 95.12 70 THR A N 1
ATOM 505 C CA . THR A 1 70 ? -16.603 7.586 29.998 1.00 95.12 70 THR A CA 1
ATOM 506 C C . THR A 1 70 ? -15.248 8.240 29.730 1.00 95.12 70 THR A C 1
ATOM 508 O O . THR A 1 70 ? -14.569 8.647 30.674 1.00 95.12 70 THR A O 1
ATOM 511 N N . MET A 1 71 ? -14.880 8.372 28.456 1.00 96.50 71 MET A N 1
ATOM 512 C CA . MET A 1 71 ? -13.665 9.013 27.953 1.00 96.50 71 MET A CA 1
ATOM 513 C C . MET A 1 71 ? -14.031 10.033 26.872 1.00 96.50 71 MET A C 1
ATOM 515 O O . MET A 1 71 ? -15.123 9.992 26.299 1.00 96.50 71 MET A O 1
ATOM 519 N N . THR A 1 72 ? -13.132 10.973 26.601 1.00 97.06 72 THR A N 1
ATOM 520 C CA . THR A 1 72 ? -13.311 11.924 25.497 1.00 97.06 72 THR A CA 1
ATOM 521 C C . THR A 1 72 ? -13.091 11.255 24.138 1.00 97.06 72 THR A C 1
ATOM 523 O O . THR A 1 72 ? -12.434 10.221 24.042 1.00 97.06 72 THR A O 1
ATOM 526 N N . ALA A 1 73 ? -13.612 11.870 23.070 1.00 97.19 73 ALA A N 1
ATOM 527 C CA . ALA A 1 73 ? -13.409 11.393 21.700 1.00 97.19 73 ALA A CA 1
ATOM 528 C C . ALA A 1 73 ? -11.917 11.239 21.349 1.00 97.19 73 ALA A C 1
ATOM 530 O O . ALA A 1 73 ? -11.527 10.248 20.747 1.00 97.19 73 ALA A O 1
ATOM 531 N N . GLU A 1 74 ? -11.092 12.203 21.767 1.00 97.38 74 GLU A N 1
ATOM 532 C CA . GLU A 1 74 ? -9.646 12.206 21.524 1.00 97.38 74 GLU A CA 1
ATOM 533 C C . GLU A 1 74 ? -8.949 11.059 22.266 1.00 97.38 74 GLU A C 1
ATOM 535 O O . GLU A 1 74 ? -8.183 10.318 21.661 1.00 97.38 74 GLU A O 1
ATOM 540 N N . GLU A 1 75 ? -9.276 10.841 23.544 1.00 98.12 75 GLU A N 1
ATOM 541 C CA . GLU A 1 75 ? -8.706 9.731 24.322 1.00 98.12 75 GLU A CA 1
ATOM 542 C C . GLU A 1 75 ? -9.124 8.359 23.773 1.00 98.12 75 GLU A C 1
ATOM 544 O O . GLU A 1 75 ? -8.352 7.406 23.839 1.00 98.12 75 GLU A O 1
ATOM 549 N N . ILE A 1 76 ? -10.347 8.239 23.248 1.00 97.94 76 ILE A N 1
ATOM 550 C CA . ILE A 1 76 ? -10.813 6.994 22.629 1.00 97.94 76 ILE A CA 1
ATOM 551 C C . ILE A 1 76 ? -10.114 6.766 21.289 1.00 97.94 76 ILE A C 1
ATOM 553 O O . ILE A 1 76 ? -9.700 5.643 21.020 1.00 97.94 76 ILE A O 1
ATOM 557 N N . ALA A 1 77 ? -9.963 7.807 20.468 1.00 98.06 77 ALA A N 1
ATOM 558 C CA . ALA A 1 77 ? -9.247 7.699 19.203 1.00 98.06 77 ALA A CA 1
ATOM 559 C C . ALA A 1 77 ? -7.787 7.281 19.432 1.00 98.06 77 ALA A C 1
ATOM 561 O O . ALA A 1 77 ? -7.334 6.315 18.828 1.00 98.06 77 ALA A O 1
ATOM 562 N N . GLU A 1 78 ? -7.097 7.907 20.392 1.00 98.00 78 GLU A N 1
ATOM 563 C CA . GLU A 1 78 ? -5.734 7.518 20.775 1.00 98.00 78 GLU A CA 1
ATOM 564 C C . GLU A 1 78 ? -5.671 6.067 21.278 1.00 98.00 78 GLU A C 1
ATOM 566 O O . GLU A 1 78 ? -4.732 5.340 20.960 1.00 98.00 78 GLU A O 1
ATOM 571 N N . ALA A 1 79 ? -6.676 5.618 22.037 1.00 98.06 79 ALA A N 1
ATOM 572 C CA . ALA A 1 79 ? -6.737 4.236 22.504 1.00 98.06 79 ALA A CA 1
ATOM 573 C C . ALA A 1 79 ? -6.938 3.233 21.357 1.00 98.06 79 ALA A C 1
ATOM 575 O O . ALA A 1 79 ? -6.336 2.163 21.400 1.00 98.06 79 ALA A O 1
ATOM 576 N N . ILE A 1 80 ? -7.754 3.567 20.350 1.00 97.94 80 ILE A N 1
ATOM 577 C CA . ILE A 1 80 ? -7.949 2.731 19.156 1.00 97.94 80 ILE A CA 1
ATOM 578 C C . ILE A 1 80 ? -6.670 2.698 18.315 1.00 97.94 80 ILE A C 1
ATOM 580 O O . ILE A 1 80 ? -6.224 1.613 17.960 1.00 97.94 80 ILE A O 1
ATOM 584 N N . ASP A 1 81 ? -6.038 3.847 18.066 1.00 97.38 81 ASP A N 1
ATOM 585 C CA . ASP A 1 81 ? -4.794 3.936 17.284 1.00 97.38 81 ASP A CA 1
ATOM 586 C C . ASP A 1 81 ? -3.612 3.216 17.962 1.00 97.38 81 ASP A C 1
ATOM 588 O O . ASP A 1 81 ? -2.640 2.837 17.309 1.00 97.38 81 ASP A O 1
ATOM 592 N N . ALA A 1 82 ? -3.673 3.033 19.284 1.00 97.06 82 ALA A N 1
ATOM 593 C CA . ALA A 1 82 ? -2.681 2.293 20.058 1.00 97.06 82 ALA A CA 1
ATOM 594 C C . ALA A 1 82 ? -2.950 0.779 20.132 1.00 97.06 82 ALA A C 1
ATOM 596 O O . ALA A 1 82 ? -2.149 0.060 20.741 1.00 97.06 82 ALA A O 1
ATOM 597 N N . LEU A 1 83 ? -4.062 0.288 19.570 1.00 97.94 83 LEU A N 1
ATOM 598 C CA . LEU A 1 83 ? -4.357 -1.140 19.551 1.00 97.94 83 LEU A CA 1
ATOM 599 C C . LEU A 1 83 ? -3.315 -1.892 18.722 1.00 97.94 83 LEU A C 1
ATOM 601 O O . LEU A 1 83 ? -2.982 -1.517 17.605 1.00 97.94 83 LEU A O 1
ATOM 605 N N . ASP A 1 84 ? -2.841 -3.002 19.281 1.00 95.81 84 ASP A N 1
ATOM 606 C CA . ASP A 1 84 ? -1.935 -3.933 18.615 1.00 95.81 84 ASP A CA 1
ATOM 607 C C . ASP A 1 84 ? -2.655 -5.279 18.435 1.00 95.81 84 ASP A C 1
ATOM 609 O O . ASP A 1 84 ? -2.838 -5.993 19.430 1.00 95.81 84 ASP A O 1
ATOM 613 N N . PRO A 1 85 ? -3.069 -5.643 17.205 1.00 94.19 85 PRO A N 1
ATOM 614 C CA . PRO A 1 85 ? -3.733 -6.917 16.918 1.00 94.19 85 PRO A CA 1
ATOM 615 C C . PRO A 1 85 ? -2.918 -8.163 17.292 1.00 94.19 85 PRO A C 1
ATOM 617 O O . PRO A 1 85 ? -3.489 -9.240 17.472 1.00 94.19 85 PRO A O 1
ATOM 620 N N . GLU A 1 86 ? -1.593 -8.051 17.433 1.00 95.38 86 GLU A N 1
ATOM 621 C CA . GLU A 1 86 ? -0.730 -9.156 17.868 1.00 95.38 86 GLU A CA 1
ATOM 622 C C . GLU A 1 86 ? -0.604 -9.249 19.401 1.00 95.38 86 GLU A C 1
ATOM 624 O O . GLU A 1 86 ? -0.046 -10.219 19.935 1.00 95.38 86 GLU A O 1
ATOM 629 N N . SER A 1 87 ? -1.138 -8.268 20.136 1.00 97.12 87 SER A N 1
ATOM 630 C CA . SER A 1 87 ? -1.078 -8.231 21.594 1.00 97.12 87 SER A CA 1
ATOM 631 C C . SER A 1 87 ? -1.948 -9.311 22.235 1.00 97.12 87 SER A C 1
ATOM 633 O O . SER A 1 87 ? -3.117 -9.509 21.911 1.00 97.12 87 SER A O 1
ATOM 635 N N . ALA A 1 88 ? -1.417 -9.947 23.283 1.00 97.44 88 ALA A N 1
ATOM 636 C CA . ALA A 1 88 ? -2.175 -10.889 24.106 1.00 97.44 88 ALA A CA 1
ATOM 637 C C . ALA A 1 88 ? -3.342 -10.237 24.877 1.00 97.44 88 ALA A C 1
ATOM 639 O O . ALA A 1 88 ? -4.169 -10.959 25.438 1.00 97.44 88 ALA A O 1
ATOM 640 N N . THR A 1 89 ? -3.382 -8.903 24.960 1.00 97.19 89 THR A N 1
ATOM 641 C CA . THR A 1 89 ? -4.457 -8.142 25.613 1.00 97.19 89 THR A CA 1
ATOM 642 C C . THR A 1 89 ? -5.438 -7.514 24.634 1.00 97.19 89 THR A C 1
ATOM 644 O O . THR A 1 89 ? -6.407 -6.927 25.102 1.00 97.19 89 THR A O 1
ATOM 647 N N . TYR A 1 90 ? -5.254 -7.695 23.321 1.00 97.12 90 TYR A N 1
ATOM 648 C CA . TYR A 1 90 ? -6.047 -7.031 22.284 1.00 97.12 90 TYR A CA 1
ATOM 649 C C . TYR A 1 90 ? -7.560 -7.099 22.543 1.00 97.12 90 TYR A C 1
ATOM 651 O O . TYR A 1 90 ? -8.201 -6.065 22.696 1.00 97.12 90 TYR A O 1
ATOM 659 N N . ASP A 1 91 ? -8.119 -8.299 22.726 1.00 97.31 91 ASP A N 1
ATOM 660 C CA . ASP A 1 91 ? -9.560 -8.475 22.974 1.00 97.31 91 ASP A CA 1
ATOM 661 C C . ASP A 1 91 ? -10.048 -7.736 24.233 1.00 97.31 91 ASP A C 1
ATOM 663 O O . ASP A 1 91 ? -11.168 -7.224 24.283 1.00 97.31 91 ASP A O 1
ATOM 667 N N . ALA A 1 92 ? -9.216 -7.685 25.278 1.00 97.81 92 ALA A N 1
ATOM 668 C CA . ALA A 1 92 ? -9.550 -6.995 26.519 1.00 97.81 92 ALA A CA 1
ATOM 669 C C . ALA A 1 92 ? -9.482 -5.471 26.352 1.00 97.81 92 ALA A C 1
ATOM 671 O O . ALA A 1 92 ? -10.331 -4.763 26.896 1.00 97.81 92 ALA A O 1
ATOM 672 N N . ASP A 1 93 ? -8.503 -4.986 25.591 1.00 98.38 93 ASP A N 1
ATOM 673 C CA . ASP A 1 93 ? -8.317 -3.569 25.297 1.00 98.38 93 ASP A CA 1
ATOM 674 C C . ASP A 1 93 ? -9.461 -3.059 24.403 1.00 98.38 93 ASP A C 1
ATOM 676 O O . ASP A 1 93 ? -10.109 -2.068 24.743 1.00 98.38 93 ASP A O 1
ATOM 680 N N . VAL A 1 94 ? -9.823 -3.802 23.351 1.00 98.44 94 VAL A N 1
ATOM 681 C CA . VAL A 1 94 ? -10.989 -3.509 22.497 1.00 98.44 94 VAL A CA 1
ATOM 682 C C . VAL A 1 94 ? -12.284 -3.490 23.313 1.00 98.44 94 VAL A C 1
ATOM 684 O O . VAL A 1 94 ? -13.083 -2.561 23.186 1.00 98.44 94 VAL A O 1
ATOM 687 N N . ALA A 1 95 ? -12.501 -4.473 24.194 1.00 97.94 95 ALA A N 1
ATOM 688 C CA . ALA A 1 95 ? -13.691 -4.507 25.046 1.00 97.94 95 ALA A CA 1
ATOM 689 C C . ALA A 1 95 ? -13.755 -3.311 26.016 1.00 97.94 95 ALA A C 1
ATOM 691 O O . ALA A 1 95 ? -14.835 -2.762 26.257 1.00 97.94 95 ALA A O 1
ATOM 692 N N . ALA A 1 96 ? -12.611 -2.884 26.559 1.00 98.00 96 ALA A N 1
ATOM 693 C CA . ALA A 1 96 ? -12.531 -1.703 27.414 1.00 98.00 96 ALA A CA 1
ATOM 694 C C . ALA A 1 96 ? -12.854 -0.419 26.636 1.00 98.00 96 ALA A C 1
ATOM 696 O O . ALA A 1 96 ? -13.614 0.418 27.128 1.00 98.00 96 ALA A O 1
ATOM 697 N N . ILE A 1 97 ? -12.344 -0.295 25.409 1.00 98.38 97 ILE A N 1
ATOM 698 C CA . ILE A 1 97 ? -12.645 0.826 24.513 1.00 98.38 97 ILE A CA 1
ATOM 699 C C . ILE A 1 97 ? -14.133 0.838 24.146 1.00 98.38 97 ILE A C 1
ATOM 701 O O . ILE A 1 97 ? -14.767 1.885 24.240 1.00 98.38 97 ILE A O 1
ATOM 705 N N . ALA A 1 98 ? -14.730 -0.309 23.810 1.00 98.31 98 ALA A N 1
ATOM 706 C CA . ALA A 1 98 ? -16.161 -0.412 23.514 1.00 98.31 98 ALA A CA 1
ATOM 707 C C . ALA A 1 98 ? -17.030 0.058 24.697 1.00 98.31 98 ALA A C 1
ATOM 709 O O . ALA A 1 98 ? -18.005 0.796 24.520 1.00 98.31 98 ALA A O 1
ATOM 710 N N . ALA A 1 99 ? -16.662 -0.315 25.926 1.00 98.06 99 ALA A N 1
ATOM 711 C CA . ALA A 1 99 ? -17.332 0.176 27.129 1.00 98.06 99 ALA A CA 1
ATOM 712 C C . ALA A 1 99 ? -17.141 1.688 27.324 1.00 98.06 99 ALA A C 1
ATOM 714 O O . ALA A 1 99 ? -18.097 2.393 27.648 1.00 98.06 99 ALA A O 1
ATOM 715 N N . ALA A 1 100 ? -15.937 2.209 27.077 1.00 97.81 100 ALA A N 1
ATOM 716 C CA . ALA A 1 100 ? -15.659 3.636 27.193 1.00 97.81 100 ALA A CA 1
ATOM 717 C C . ALA A 1 100 ? -16.426 4.481 26.167 1.00 97.81 100 ALA A C 1
ATOM 719 O O . ALA A 1 100 ? -17.001 5.505 26.537 1.00 97.81 100 ALA A O 1
ATOM 720 N N . LEU A 1 101 ? -16.481 4.016 24.918 1.00 97.50 101 LEU A N 1
ATOM 721 C CA . LEU A 1 101 ? -17.157 4.650 23.787 1.00 97.50 101 LEU A CA 1
ATOM 722 C C . LEU A 1 101 ? -18.684 4.662 23.953 1.00 97.50 101 LEU A C 1
ATOM 724 O O . LEU A 1 101 ? -19.334 5.662 23.649 1.00 97.50 101 LEU A O 1
ATOM 728 N N . SER A 1 102 ? -19.258 3.573 24.474 1.00 97.38 102 SER A N 1
ATOM 729 C CA . SER A 1 102 ? -20.710 3.439 24.668 1.00 97.38 102 SER A CA 1
ATOM 730 C C . SER A 1 102 ? -21.225 3.984 26.005 1.00 97.38 102 SER A C 1
ATOM 732 O O . SER A 1 102 ? -22.400 4.342 26.104 1.00 97.38 102 SER A O 1
ATOM 734 N N . GLY A 1 103 ? -20.379 4.031 27.038 1.00 97.19 103 GLY A N 1
ATOM 735 C CA . GLY A 1 103 ? -20.791 4.328 28.413 1.00 97.19 103 GLY A CA 1
ATOM 736 C C . GLY A 1 103 ? -21.460 3.157 29.144 1.00 97.19 103 GLY A C 1
ATOM 737 O O . GLY A 1 103 ? -21.906 3.312 30.282 1.00 97.19 103 GLY A O 1
ATOM 738 N N . LEU A 1 104 ? -21.559 1.984 28.509 1.00 97.50 104 LEU A N 1
ATOM 739 C CA . LEU A 1 104 ? -22.220 0.817 29.087 1.00 97.50 104 LEU A CA 1
ATOM 740 C C . LEU A 1 104 ? -21.334 0.133 30.134 1.00 97.50 104 LEU A C 1
ATOM 742 O O . LEU A 1 104 ? -20.128 -0.020 29.954 1.00 97.50 104 LEU A O 1
ATOM 746 N N . ASP A 1 105 ? -21.958 -0.334 31.219 1.00 96.31 105 ASP A N 1
ATOM 747 C CA . ASP A 1 105 ? -21.274 -1.126 32.242 1.00 96.31 105 ASP A CA 1
ATOM 748 C C . ASP A 1 105 ? -20.990 -2.542 31.703 1.00 96.31 105 ASP A C 1
ATOM 750 O O . ASP A 1 105 ? -21.949 -3.272 31.417 1.00 96.31 105 ASP A O 1
ATOM 754 N N . PRO A 1 106 ? -19.715 -2.964 31.581 1.00 94.31 106 PRO A N 1
ATOM 755 C CA . PRO A 1 106 ? -19.363 -4.306 31.122 1.00 94.31 106 PRO A CA 1
ATOM 756 C C . PRO A 1 106 ? -19.711 -5.412 32.130 1.00 94.31 106 PRO A C 1
ATOM 758 O O . PRO A 1 106 ? -19.692 -6.588 31.769 1.00 94.31 106 PRO A O 1
ATOM 761 N N . ALA A 1 107 ? -20.019 -5.072 33.387 1.00 95.19 107 ALA A N 1
ATOM 762 C CA . ALA A 1 107 ? -20.466 -6.038 34.390 1.00 95.19 107 ALA A CA 1
ATOM 763 C C . ALA A 1 107 ? -21.971 -6.358 34.301 1.00 95.19 107 ALA A C 1
ATOM 765 O O . ALA A 1 107 ? -22.423 -7.311 34.942 1.00 95.19 107 ALA A O 1
ATOM 766 N N . ASP A 1 108 ? -22.746 -5.582 33.538 1.00 96.94 108 ASP A N 1
ATOM 767 C CA . ASP A 1 108 ? -24.167 -5.841 33.309 1.00 96.94 108 ASP A CA 1
ATOM 768 C C . ASP A 1 108 ? -24.352 -6.803 32.123 1.00 96.94 108 ASP A C 1
ATOM 770 O O . ASP A 1 108 ? -24.044 -6.480 30.974 1.00 96.94 108 ASP A O 1
ATOM 774 N N . GLU A 1 109 ? -24.901 -7.990 32.397 1.00 95.75 109 GLU A N 1
ATOM 775 C CA . GLU A 1 109 ? -25.181 -9.017 31.383 1.00 95.75 109 GLU A CA 1
ATOM 776 C C . GLU A 1 109 ? -26.135 -8.522 30.281 1.00 95.75 109 GLU A C 1
ATOM 778 O O . GLU A 1 109 ? -26.113 -9.041 29.166 1.00 95.75 109 GLU A O 1
ATOM 783 N N . ALA A 1 110 ? -26.962 -7.504 30.549 1.00 97.12 110 ALA A N 1
ATOM 784 C CA . ALA A 1 110 ? -27.836 -6.917 29.534 1.00 97.12 110 ALA A CA 1
ATOM 785 C C . ALA A 1 110 ? -27.061 -6.170 28.432 1.00 97.12 110 ALA A C 1
ATOM 787 O O . ALA A 1 110 ? -27.582 -6.009 27.327 1.00 97.12 110 ALA A O 1
ATOM 788 N N . ASN A 1 111 ? -25.827 -5.738 28.716 1.00 96.56 111 ASN A N 1
ATOM 789 C CA . ASN A 1 111 ? -24.994 -4.968 27.792 1.00 96.56 111 ASN A CA 1
ATOM 790 C C . ASN A 1 111 ? -24.058 -5.846 26.954 1.00 96.56 111 ASN A C 1
ATOM 792 O O . ASN A 1 111 ? -23.432 -5.337 26.026 1.00 96.56 111 ASN A O 1
ATOM 796 N N . THR A 1 112 ? -23.958 -7.147 27.252 1.00 96.50 112 THR A N 1
ATOM 797 C CA . THR A 1 112 ? -22.963 -8.044 26.644 1.00 96.50 112 THR A CA 1
ATOM 798 C C . THR A 1 112 ? -23.030 -8.051 25.117 1.00 96.50 112 THR A C 1
ATOM 800 O O . THR A 1 112 ? -22.004 -7.857 24.474 1.00 96.50 112 THR A O 1
ATOM 803 N N . ASP A 1 113 ? -24.221 -8.200 24.530 1.00 97.62 113 ASP A N 1
ATOM 804 C CA . ASP A 1 113 ? -24.373 -8.253 23.068 1.00 97.62 113 ASP A CA 1
ATOM 805 C C . ASP A 1 113 ? -24.041 -6.908 22.398 1.00 97.62 113 ASP A C 1
ATOM 807 O O . ASP A 1 113 ? -23.450 -6.875 21.320 1.00 97.62 113 ASP A O 1
ATOM 811 N N . ALA A 1 114 ? -24.403 -5.789 23.035 1.00 97.12 114 ALA A N 1
ATOM 812 C CA . ALA A 1 114 ? -24.137 -4.454 22.503 1.00 97.12 114 ALA A CA 1
ATOM 813 C C . ALA A 1 114 ? -22.639 -4.118 22.541 1.00 97.12 114 ALA A C 1
ATOM 815 O O . ALA A 1 114 ? -22.091 -3.625 21.557 1.00 97.12 114 ALA A O 1
ATOM 816 N N . LEU A 1 115 ? -21.975 -4.429 23.658 1.00 97.88 115 LEU A N 1
ATOM 817 C CA . LEU A 1 115 ? -20.533 -4.247 23.817 1.00 97.88 115 LEU A CA 1
ATOM 818 C C . LEU A 1 115 ? -19.739 -5.151 22.876 1.00 97.88 115 LEU A C 1
ATOM 820 O O . LEU A 1 115 ? -18.774 -4.685 22.281 1.00 97.88 115 LEU A O 1
ATOM 824 N N . ALA A 1 116 ? -20.166 -6.404 22.693 1.00 97.88 116 ALA A N 1
ATOM 825 C CA . ALA A 1 116 ? -19.552 -7.309 21.726 1.00 97.88 116 ALA A CA 1
ATOM 826 C C . ALA A 1 116 ? -19.688 -6.779 20.290 1.00 97.88 116 ALA A C 1
ATOM 828 O O . ALA A 1 116 ? -18.702 -6.734 19.567 1.00 97.88 116 ALA A O 1
ATOM 829 N N . GLY A 1 117 ? -20.871 -6.293 19.896 1.00 98.06 117 GLY A N 1
ATOM 830 C CA . GLY A 1 117 ? -21.067 -5.723 18.560 1.00 98.06 117 GLY A CA 1
ATOM 831 C C . GLY A 1 117 ? -20.221 -4.471 18.296 1.00 98.06 117 GLY A C 1
ATOM 832 O O . GLY A 1 117 ? -19.739 -4.282 17.182 1.00 98.06 117 GLY A O 1
ATOM 833 N N . LEU A 1 118 ? -20.013 -3.625 19.311 1.00 97.88 118 LEU A N 1
ATOM 834 C CA . LEU A 1 118 ? -19.145 -2.452 19.191 1.00 97.88 118 LEU A CA 1
ATOM 835 C C . LEU A 1 118 ? -17.659 -2.833 19.181 1.00 97.88 118 LEU A C 1
ATOM 837 O O . LEU A 1 118 ? -16.896 -2.254 18.415 1.00 97.88 118 LEU A O 1
ATOM 841 N N . ALA A 1 119 ? -17.262 -3.824 19.981 1.00 98.25 119 ALA A N 1
ATOM 842 C CA . ALA A 1 119 ? -15.921 -4.399 19.944 1.00 98.25 119 ALA A CA 1
ATOM 843 C C . ALA A 1 119 ? -15.598 -4.975 18.555 1.00 98.25 119 ALA A C 1
ATOM 845 O O . ALA A 1 119 ? -14.570 -4.628 17.982 1.00 98.25 119 ALA A O 1
ATOM 846 N N . ASP A 1 120 ? -16.514 -5.753 17.969 1.00 98.31 120 ASP A N 1
ATOM 847 C CA . ASP A 1 120 ? -16.375 -6.282 16.606 1.00 98.31 120 ASP A CA 1
ATOM 848 C C . ASP A 1 120 ? -16.231 -5.152 15.570 1.00 98.31 120 ASP A C 1
ATOM 850 O O . ASP A 1 120 ? -15.439 -5.260 14.634 1.00 98.31 120 ASP A O 1
ATOM 854 N N . ALA A 1 121 ? -16.971 -4.049 15.734 1.00 98.00 121 ALA A N 1
ATOM 855 C CA . ALA A 1 121 ? -16.880 -2.890 14.847 1.00 98.00 121 ALA A CA 1
ATOM 856 C C . ALA A 1 121 ? -15.537 -2.146 14.973 1.00 98.00 121 ALA A C 1
ATOM 858 O O . ALA A 1 121 ? -14.970 -1.741 13.956 1.00 98.00 121 ALA A O 1
ATOM 859 N N . ILE A 1 122 ? -15.015 -1.994 16.197 1.00 98.19 122 ILE A N 1
ATOM 860 C CA . ILE A 1 122 ? -13.675 -1.440 16.446 1.00 98.19 122 ILE A CA 1
ATOM 861 C C . ILE A 1 122 ? -12.627 -2.332 15.781 1.00 98.19 122 ILE A C 1
ATOM 863 O O . ILE A 1 122 ? -11.852 -1.847 14.961 1.00 98.19 122 ILE A O 1
ATOM 867 N N . SER A 1 123 ? -12.638 -3.637 16.069 1.00 97.81 123 SER A N 1
ATOM 868 C CA . SER A 1 123 ? -11.668 -4.579 15.506 1.00 97.81 123 SER A CA 1
ATOM 869 C C . SER A 1 123 ? -11.709 -4.627 13.983 1.00 97.81 123 SER A C 1
ATOM 871 O O . SER A 1 123 ? -10.660 -4.574 13.350 1.00 97.81 123 SER A O 1
ATOM 873 N N . GLY A 1 124 ? -12.904 -4.650 13.387 1.00 97.44 124 GLY A N 1
ATOM 874 C CA . GLY A 1 124 ? -13.049 -4.612 11.933 1.00 97.44 124 GLY A CA 1
ATOM 875 C C . GLY A 1 124 ? -12.538 -3.310 11.309 1.00 97.44 124 GLY A C 1
ATOM 876 O O . GLY A 1 124 ? -12.006 -3.334 10.202 1.00 97.44 124 GLY A O 1
ATOM 877 N N . THR A 1 125 ? -12.661 -2.180 12.013 1.00 97.25 125 THR A N 1
ATOM 878 C CA . THR A 1 125 ? -12.119 -0.892 11.552 1.00 97.25 125 THR A CA 1
ATOM 879 C C . THR A 1 125 ? -10.595 -0.885 11.611 1.00 97.25 125 THR A C 1
ATOM 881 O O . THR A 1 125 ? -9.966 -0.520 10.621 1.00 97.25 125 THR A O 1
ATOM 884 N N . VAL A 1 126 ? -10.007 -1.347 12.719 1.00 97.31 126 VAL A N 1
ATOM 885 C CA . VAL A 1 126 ? -8.546 -1.463 12.875 1.00 97.31 126 VAL A CA 1
ATOM 886 C C . VAL A 1 126 ? -7.960 -2.390 11.809 1.00 97.31 126 VAL A C 1
ATOM 888 O O . VAL A 1 126 ? -7.045 -1.996 11.098 1.00 97.31 126 VAL A O 1
ATOM 891 N N . GLU A 1 127 ? -8.541 -3.577 11.608 1.00 96.69 127 GLU A N 1
ATOM 892 C CA . GLU A 1 127 ? -8.082 -4.525 10.582 1.00 96.69 127 GLU A CA 1
ATOM 893 C C . GLU A 1 127 ? -8.138 -3.915 9.170 1.00 96.69 127 GLU A C 1
ATOM 895 O O . GLU A 1 127 ? -7.202 -4.061 8.380 1.00 96.69 127 GLU A O 1
ATOM 900 N N . ALA A 1 128 ? -9.220 -3.199 8.846 1.00 96.81 128 ALA A N 1
ATOM 901 C CA . ALA A 1 128 ? -9.353 -2.538 7.553 1.00 96.81 128 ALA A CA 1
ATOM 902 C C . ALA A 1 128 ? -8.318 -1.416 7.370 1.00 96.81 128 ALA A C 1
ATOM 904 O O . ALA A 1 128 ? -7.733 -1.293 6.293 1.00 96.81 128 ALA A O 1
ATOM 905 N N . GLN A 1 129 ? -8.072 -0.612 8.405 1.00 96.81 129 GLN A N 1
ATOM 906 C CA . GLN A 1 129 ? -7.069 0.453 8.379 1.00 96.81 129 GLN A CA 1
ATOM 907 C C . GLN A 1 129 ? -5.649 -0.101 8.243 1.00 96.81 129 GLN A C 1
ATOM 909 O O . GLN A 1 129 ? -4.892 0.396 7.409 1.00 96.81 129 GLN A O 1
ATOM 914 N N . ASP A 1 130 ? -5.309 -1.160 8.978 1.00 95.94 130 ASP A N 1
ATOM 915 C CA . ASP A 1 130 ? -4.012 -1.835 8.882 1.00 95.94 130 ASP A CA 1
ATOM 916 C C . ASP A 1 130 ? -3.772 -2.377 7.471 1.00 95.94 130 ASP A C 1
ATOM 918 O O . ASP A 1 130 ? -2.703 -2.176 6.887 1.00 95.94 130 ASP A O 1
ATOM 922 N N . GLN A 1 131 ? -4.793 -2.991 6.868 1.00 96.69 131 GLN A N 1
ATOM 9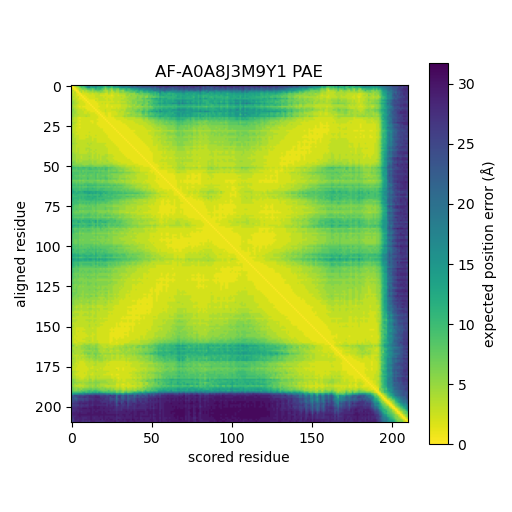23 C CA . GLN A 1 131 ? -4.717 -3.451 5.485 1.00 96.69 131 GLN A CA 1
ATOM 924 C C . GLN A 1 131 ? -4.494 -2.289 4.503 1.00 96.69 131 GLN A C 1
ATOM 926 O O . GLN A 1 131 ? -3.684 -2.408 3.579 1.00 96.69 131 GLN A O 1
ATOM 931 N N . GLN A 1 132 ? -5.179 -1.155 4.689 1.00 97.31 132 GLN A N 1
ATOM 932 C CA . GLN A 1 132 ? -4.966 0.035 3.858 1.00 97.31 132 GLN A CA 1
ATOM 933 C C . GLN A 1 132 ? -3.565 0.633 4.053 1.00 97.31 132 GLN A C 1
ATOM 935 O O . GLN A 1 132 ? -2.945 1.064 3.079 1.00 97.31 132 GLN A O 1
ATOM 940 N N . ALA A 1 133 ? -3.031 0.615 5.276 1.00 96.06 133 ALA A N 1
ATOM 941 C CA . ALA A 1 133 ? -1.673 1.059 5.569 1.00 96.06 133 ALA A CA 1
ATOM 942 C C . ALA A 1 133 ? -0.617 0.154 4.912 1.00 96.06 133 ALA A C 1
ATOM 944 O O . ALA A 1 133 ? 0.357 0.661 4.349 1.00 96.06 133 ALA A O 1
ATOM 945 N N . GLU A 1 134 ? -0.825 -1.167 4.907 1.00 97.31 134 GLU A N 1
ATOM 946 C CA . GLU A 1 134 ? 0.051 -2.110 4.203 1.00 97.31 134 GLU A CA 1
ATOM 947 C C . GLU A 1 134 ? 0.057 -1.843 2.692 1.00 97.31 134 GLU A C 1
ATOM 949 O O . GLU A 1 134 ? 1.127 -1.730 2.088 1.00 97.31 134 GLU A O 1
ATOM 954 N N . ILE A 1 135 ? -1.123 -1.683 2.082 1.00 98.25 135 ILE A N 1
ATOM 955 C CA . ILE A 1 135 ? -1.251 -1.353 0.654 1.00 98.25 135 ILE A CA 1
ATOM 956 C C . ILE A 1 135 ? -0.537 -0.032 0.347 1.00 98.25 135 ILE A C 1
ATOM 958 O O . ILE A 1 135 ? 0.235 0.040 -0.611 1.00 98.25 135 ILE A O 1
ATOM 962 N N . ALA A 1 136 ? -0.741 1.000 1.171 1.00 97.81 136 ALA A N 1
ATOM 963 C CA . ALA A 1 136 ? -0.081 2.292 1.005 1.00 97.81 136 ALA A CA 1
ATOM 964 C C . ALA A 1 136 ? 1.452 2.177 1.088 1.00 97.81 136 ALA A C 1
ATOM 966 O O . ALA A 1 136 ? 2.155 2.803 0.293 1.00 97.81 136 ALA A O 1
ATOM 967 N N . GLY A 1 137 ? 1.974 1.345 1.995 1.00 98.25 137 GLY A N 1
ATOM 968 C CA . GLY A 1 137 ? 3.402 1.036 2.079 1.00 98.25 137 GLY A CA 1
ATOM 969 C C . GLY A 1 137 ? 3.931 0.357 0.814 1.00 98.25 137 GLY A C 1
ATOM 970 O O . GLY A 1 137 ? 4.925 0.802 0.245 1.00 98.25 137 GLY A O 1
ATOM 971 N N . GLN A 1 138 ? 3.222 -0.657 0.309 1.00 98.56 138 GLN A N 1
ATOM 972 C CA . GLN A 1 138 ? 3.594 -1.354 -0.929 1.00 98.56 138 GLN A CA 1
ATOM 973 C C . GLN A 1 138 ? 3.576 -0.427 -2.154 1.00 98.56 138 GLN A C 1
ATOM 975 O O . GLN A 1 138 ? 4.441 -0.545 -3.023 1.00 98.56 138 GLN A O 1
ATOM 980 N N . ILE A 1 139 ? 2.613 0.498 -2.225 1.00 98.50 139 ILE A N 1
ATOM 981 C CA . ILE A 1 139 ? 2.556 1.547 -3.253 1.00 98.50 139 ILE A CA 1
ATOM 982 C C . ILE A 1 139 ? 3.780 2.460 -3.143 1.00 98.50 139 ILE A C 1
ATOM 984 O O . ILE A 1 139 ? 4.430 2.731 -4.150 1.00 98.50 139 ILE A O 1
ATOM 988 N N . ALA A 1 140 ? 4.126 2.919 -1.940 1.00 98.31 140 ALA A N 1
ATOM 989 C CA . ALA A 1 140 ? 5.276 3.797 -1.743 1.00 98.31 140 ALA A CA 1
ATOM 990 C C . ALA A 1 140 ? 6.597 3.124 -2.154 1.00 98.31 140 ALA A C 1
ATOM 992 O O . ALA A 1 140 ? 7.385 3.729 -2.882 1.00 98.31 140 ALA A O 1
ATOM 993 N N . ASP A 1 141 ? 6.809 1.868 -1.756 1.00 98.25 141 ASP A N 1
ATOM 994 C CA . ASP A 1 141 ? 8.003 1.098 -2.122 1.00 98.25 141 ASP A CA 1
ATOM 995 C C . ASP A 1 141 ? 8.087 0.883 -3.642 1.00 98.25 141 ASP A C 1
ATOM 997 O O . ASP A 1 141 ? 9.118 1.153 -4.262 1.00 98.25 141 ASP A O 1
ATOM 1001 N N . LEU A 1 142 ? 6.982 0.472 -4.275 1.00 98.19 142 LEU A N 1
ATOM 1002 C CA . LEU A 1 142 ? 6.938 0.251 -5.721 1.00 98.19 142 LEU A CA 1
ATOM 1003 C C . LEU A 1 142 ? 7.125 1.551 -6.516 1.00 98.19 142 LEU A C 1
ATOM 1005 O O . LEU A 1 142 ? 7.694 1.527 -7.605 1.00 98.19 142 LEU A O 1
ATOM 1009 N N . ALA A 1 143 ? 6.678 2.692 -5.987 1.00 97.69 143 ALA A N 1
ATOM 1010 C CA . ALA A 1 143 ? 6.880 3.988 -6.628 1.00 97.69 143 ALA A CA 1
ATOM 1011 C C . ALA A 1 143 ? 8.371 4.348 -6.710 1.00 97.69 143 ALA A C 1
ATOM 1013 O O . ALA A 1 143 ? 8.807 4.882 -7.730 1.00 97.69 143 ALA A O 1
ATOM 1014 N N . VAL A 1 144 ? 9.150 4.013 -5.675 1.00 97.56 144 VAL A N 1
ATOM 1015 C CA . VAL A 1 144 ? 10.612 4.168 -5.683 1.00 97.56 144 VAL A CA 1
ATOM 1016 C C . VAL A 1 144 ? 11.246 3.229 -6.710 1.00 97.56 144 VAL A C 1
ATOM 1018 O O . VAL A 1 144 ? 12.040 3.680 -7.532 1.00 97.56 144 VAL A O 1
ATOM 1021 N N . GLU A 1 145 ? 10.849 1.952 -6.736 1.00 97.19 145 GLU A N 1
ATOM 1022 C CA . GLU A 1 145 ? 11.366 0.987 -7.722 1.00 97.19 145 GLU A CA 1
ATOM 1023 C C . GLU A 1 145 ? 11.082 1.411 -9.175 1.00 97.19 145 GLU A C 1
ATOM 1025 O O . GLU A 1 145 ? 11.924 1.227 -10.059 1.00 97.19 145 GLU A O 1
ATOM 1030 N N . ILE A 1 146 ? 9.904 1.986 -9.432 1.00 96.12 146 ILE A N 1
ATOM 1031 C CA . ILE A 1 146 ? 9.524 2.525 -10.744 1.00 96.12 146 ILE A CA 1
ATOM 1032 C C . ILE A 1 146 ? 10.432 3.692 -11.141 1.00 96.12 146 ILE A C 1
ATOM 1034 O O . ILE A 1 146 ? 10.823 3.779 -12.305 1.00 96.12 146 ILE A O 1
ATOM 1038 N N . ASP A 1 147 ? 10.759 4.590 -10.211 1.00 94.06 147 ASP A N 1
ATOM 1039 C CA . ASP A 1 147 ? 11.631 5.736 -10.486 1.00 94.06 147 ASP A CA 1
ATOM 1040 C C . ASP A 1 147 ? 13.059 5.288 -10.830 1.00 94.06 147 ASP A C 1
ATOM 1042 O O . ASP A 1 147 ? 13.606 5.685 -11.865 1.00 94.06 147 ASP A O 1
ATOM 1046 N N . ASP A 1 148 ? 13.608 4.354 -10.050 1.00 94.44 148 ASP A N 1
ATOM 1047 C CA . ASP A 1 148 ? 14.905 3.729 -10.330 1.00 94.44 148 ASP A CA 1
ATOM 1048 C C . ASP A 1 148 ? 14.902 3.049 -11.712 1.00 94.44 148 ASP A C 1
ATOM 1050 O O . ASP A 1 148 ? 15.794 3.269 -12.537 1.00 94.44 148 ASP A O 1
ATOM 1054 N N . THR A 1 149 ? 13.848 2.289 -12.024 1.00 95.31 149 THR A N 1
ATOM 1055 C CA . THR A 1 149 ? 13.736 1.572 -13.304 1.00 95.31 149 THR A CA 1
ATOM 1056 C C . THR A 1 149 ? 13.570 2.530 -14.491 1.00 95.31 149 THR A C 1
ATOM 1058 O O . THR A 1 149 ? 14.085 2.262 -15.578 1.00 95.31 149 THR A O 1
ATOM 1061 N N . ARG A 1 150 ? 12.909 3.684 -14.314 1.00 94.56 150 ARG A N 1
ATOM 1062 C CA . ARG A 1 150 ? 12.852 4.751 -15.336 1.00 94.56 150 ARG A CA 1
ATOM 1063 C C . ARG A 1 150 ? 14.230 5.347 -15.613 1.00 94.56 150 ARG A C 1
ATOM 1065 O O . ARG A 1 150 ? 14.569 5.583 -16.775 1.00 94.56 150 ARG A O 1
ATOM 1072 N N . SER A 1 151 ? 15.036 5.559 -14.575 1.00 92.75 151 SER A N 1
ATOM 1073 C CA . SER A 1 151 ? 16.421 6.021 -14.721 1.00 92.75 151 SER A CA 1
ATOM 1074 C C . SER A 1 151 ? 17.282 5.001 -15.481 1.00 92.75 151 SER A C 1
ATOM 1076 O O . SER A 1 151 ? 18.006 5.353 -16.424 1.00 92.75 151 SER A O 1
ATOM 1078 N N . ASP A 1 152 ? 17.131 3.714 -15.158 1.00 94.12 152 ASP A N 1
ATOM 1079 C CA . ASP A 1 152 ? 17.791 2.617 -15.872 1.00 94.12 152 ASP A CA 1
ATOM 1080 C C . ASP A 1 152 ? 17.328 2.523 -17.333 1.00 94.12 152 ASP A C 1
ATOM 1082 O O . ASP A 1 152 ? 18.142 2.303 -18.236 1.00 94.12 152 ASP A O 1
ATOM 1086 N N . GLN A 1 153 ? 16.038 2.750 -17.597 1.00 95.38 153 GLN A N 1
ATOM 1087 C CA . GLN A 1 153 ? 15.471 2.761 -18.945 1.00 95.38 153 GLN A CA 1
ATOM 1088 C C . GLN A 1 153 ? 16.114 3.857 -19.807 1.00 95.38 153 GLN A C 1
ATOM 1090 O O . GLN A 1 153 ? 16.553 3.590 -20.932 1.00 95.38 153 GLN A O 1
ATOM 1095 N N . LEU A 1 154 ? 16.200 5.083 -19.281 1.00 93.75 154 LEU A N 1
ATOM 1096 C CA . LEU A 1 154 ? 16.846 6.213 -19.956 1.00 93.75 154 LEU A CA 1
ATOM 1097 C C . LEU A 1 154 ? 18.337 5.952 -20.192 1.00 93.75 154 LEU A C 1
ATOM 1099 O O . LEU A 1 154 ? 18.848 6.215 -21.286 1.00 93.75 154 LEU A O 1
ATOM 1103 N N . SER A 1 155 ? 19.024 5.383 -19.202 1.00 92.69 155 SER A N 1
ATOM 1104 C CA . SER A 1 155 ? 20.438 5.013 -19.307 1.00 92.69 155 SER A CA 1
ATOM 1105 C C . SER A 1 155 ? 20.664 3.966 -20.402 1.00 92.69 155 SER A C 1
ATOM 1107 O O . SER A 1 155 ? 21.503 4.165 -21.285 1.00 92.69 155 SER A O 1
ATOM 1109 N N . ALA A 1 156 ? 19.860 2.899 -20.427 1.00 93.44 156 ALA A N 1
ATOM 1110 C CA . ALA A 1 156 ? 19.933 1.856 -21.449 1.00 93.44 156 ALA A CA 1
ATO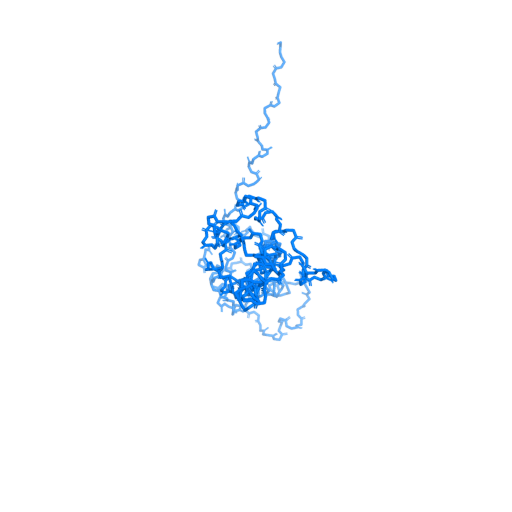M 1111 C C . ALA A 1 156 ? 19.625 2.396 -22.857 1.00 93.44 156 ALA A C 1
ATOM 1113 O O . ALA A 1 156 ? 20.303 2.033 -23.826 1.00 93.44 156 ALA A O 1
ATOM 1114 N N . LEU A 1 157 ? 18.650 3.305 -22.986 1.00 94.12 157 LEU A N 1
ATOM 1115 C CA . LEU A 1 157 ? 18.351 3.977 -24.253 1.00 94.12 157 LEU A CA 1
ATOM 1116 C C . LEU A 1 157 ? 19.531 4.832 -24.729 1.00 94.12 157 LEU A C 1
ATOM 1118 O O . LEU A 1 157 ? 19.891 4.791 -25.909 1.00 94.12 157 LEU A O 1
ATOM 1122 N N . SER A 1 158 ? 20.153 5.577 -23.813 1.00 92.38 158 SER A N 1
ATOM 1123 C CA . SER A 1 158 ? 21.319 6.421 -24.087 1.00 92.38 158 SER A CA 1
ATOM 1124 C C . SER A 1 158 ? 22.513 5.606 -24.576 1.00 92.38 158 SER A C 1
ATOM 1126 O O . SER A 1 158 ? 23.099 5.912 -25.620 1.00 92.38 158 SER A O 1
ATOM 1128 N N . GLU A 1 159 ? 22.819 4.493 -23.910 1.00 91.56 159 GLU A N 1
ATOM 1129 C CA . GLU A 1 159 ? 23.867 3.571 -24.348 1.00 91.56 159 GLU A CA 1
ATOM 1130 C C . GLU A 1 159 ? 23.573 2.975 -25.729 1.00 91.56 159 GLU A C 1
ATOM 1132 O O . GLU A 1 159 ? 24.444 2.943 -26.610 1.00 91.56 159 GLU A O 1
ATOM 1137 N N . ALA A 1 160 ? 22.328 2.550 -25.957 1.00 91.56 160 ALA A N 1
ATOM 1138 C CA . ALA A 1 160 ? 21.914 1.981 -27.229 1.00 91.56 160 ALA A CA 1
ATOM 1139 C C . ALA A 1 160 ? 21.990 3.002 -28.378 1.00 91.56 160 ALA A C 1
ATOM 1141 O O . ALA A 1 160 ? 22.381 2.634 -29.497 1.00 91.56 160 ALA A O 1
ATOM 1142 N N . TYR A 1 161 ? 21.681 4.276 -28.108 1.00 92.06 161 TYR A N 1
ATOM 1143 C CA . TYR A 1 161 ? 21.664 5.354 -29.099 1.00 92.06 161 TYR A CA 1
ATOM 1144 C C . TYR A 1 161 ? 23.013 6.058 -29.306 1.00 92.06 161 TYR A C 1
ATOM 1146 O O . TYR A 1 161 ? 23.217 6.708 -30.338 1.00 92.06 161 TYR A O 1
ATOM 1154 N N . ALA A 1 162 ? 23.981 5.854 -28.408 1.00 88.94 162 ALA A N 1
ATOM 1155 C CA . ALA A 1 162 ? 25.318 6.433 -28.504 1.00 88.94 162 ALA A CA 1
ATOM 1156 C C . ALA A 1 162 ? 25.942 6.246 -29.907 1.00 88.94 162 ALA A C 1
ATOM 1158 O O . ALA A 1 162 ? 25.749 5.214 -30.544 1.00 88.94 162 ALA A O 1
ATOM 1159 N N . PRO A 1 163 ? 26.747 7.176 -30.436 1.00 88.62 163 PRO A N 1
ATOM 1160 C CA . PRO A 1 163 ? 27.164 8.426 -29.817 1.00 88.62 163 PRO A CA 1
ATOM 1161 C C . PRO A 1 163 ? 26.130 9.553 -29.982 1.00 88.62 163 PRO A C 1
ATOM 1163 O O . PRO A 1 163 ? 26.484 10.710 -29.780 1.00 88.62 163 PRO A O 1
ATOM 1166 N N . HIS A 1 164 ? 24.908 9.251 -30.433 1.00 87.75 164 HIS A N 1
ATOM 1167 C CA . HIS A 1 164 ? 23.846 10.245 -30.556 1.00 87.75 164 HIS A CA 1
ATOM 1168 C C . HIS A 1 164 ? 23.195 10.508 -29.195 1.00 87.75 164 HIS A C 1
ATOM 1170 O O . HIS A 1 164 ? 23.189 9.629 -28.335 1.00 87.75 164 HIS A O 1
ATOM 1176 N N . ASP A 1 165 ? 22.670 11.718 -29.013 1.00 86.81 165 ASP A N 1
ATOM 1177 C CA . ASP A 1 165 ? 21.989 12.125 -27.786 1.00 86.81 165 ASP A CA 1
ATOM 1178 C C . ASP A 1 165 ? 20.512 11.730 -27.871 1.00 86.81 165 ASP A C 1
ATOM 1180 O O . ASP A 1 165 ? 19.850 12.020 -28.866 1.00 86.81 165 ASP A O 1
ATOM 1184 N N . VAL A 1 166 ? 19.975 11.076 -26.840 1.00 88.06 166 VAL A N 1
ATOM 1185 C CA . VAL A 1 166 ? 18.556 10.679 -26.785 1.00 88.06 166 VAL A CA 1
ATOM 1186 C C . VAL A 1 166 ? 17.607 11.872 -26.881 1.00 88.06 166 VAL A C 1
ATOM 1188 O O . V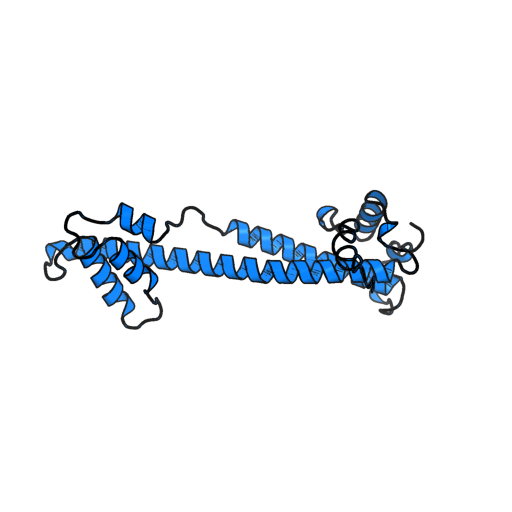AL A 1 166 ? 16.481 11.704 -27.339 1.00 88.06 166 VAL A O 1
ATOM 1191 N N . LYS A 1 167 ? 18.079 13.086 -26.577 1.00 85.25 167 LYS A N 1
ATOM 1192 C CA . LYS A 1 167 ? 17.347 14.347 -26.782 1.00 85.25 167 LYS A CA 1
ATOM 1193 C C . LYS A 1 167 ? 17.073 14.658 -28.258 1.00 85.25 167 LYS A C 1
ATOM 1195 O O . LYS A 1 167 ? 16.165 15.428 -28.563 1.00 85.25 167 LYS A O 1
ATOM 1200 N N . ASP A 1 168 ? 17.822 14.049 -29.179 1.00 86.44 168 ASP A N 1
ATOM 1201 C CA . ASP A 1 168 ? 17.582 14.157 -30.621 1.00 86.44 168 ASP A CA 1
ATOM 1202 C C . ASP A 1 168 ? 16.462 13.212 -31.106 1.00 86.44 168 ASP A C 1
ATOM 1204 O O . ASP A 1 168 ? 16.061 13.278 -32.275 1.00 86.44 168 ASP A O 1
ATOM 1208 N N . LEU A 1 169 ? 15.974 12.297 -30.256 1.00 87.69 169 LEU A N 1
ATOM 1209 C CA . LEU A 1 169 ? 14.889 11.384 -30.606 1.00 87.69 169 LEU A CA 1
ATOM 1210 C C . LEU A 1 169 ? 13.544 12.104 -30.526 1.00 87.69 169 LEU A C 1
ATOM 1212 O O . LEU A 1 169 ? 13.202 12.750 -29.541 1.00 87.69 169 LEU A O 1
ATOM 1216 N N . THR A 1 170 ? 12.749 11.962 -31.584 1.00 88.38 170 THR A N 1
ATOM 1217 C CA . THR A 1 170 ? 11.360 12.426 -31.585 1.00 88.38 170 THR A CA 1
ATOM 1218 C C . THR A 1 170 ? 10.448 11.371 -30.966 1.00 88.38 170 THR A C 1
ATOM 1220 O O . THR A 1 170 ? 10.722 10.177 -31.086 1.00 88.38 170 THR A O 1
ATOM 1223 N N . ASN A 1 171 ? 9.302 11.789 -30.421 1.00 86.62 171 ASN A N 1
ATOM 1224 C CA . ASN A 1 171 ? 8.269 10.857 -29.947 1.00 86.62 171 ASN A CA 1
ATOM 1225 C C . ASN A 1 171 ? 7.823 9.874 -31.043 1.00 86.62 171 ASN A C 1
ATOM 1227 O O . ASN A 1 171 ? 7.577 8.712 -30.759 1.00 86.62 171 ASN A O 1
ATOM 1231 N N . GLU A 1 172 ? 7.782 10.309 -32.307 1.00 88.81 172 GLU A N 1
ATOM 1232 C CA . GLU A 1 172 ? 7.494 9.425 -33.448 1.00 88.81 172 GLU A CA 1
ATOM 1233 C C . GLU A 1 172 ? 8.576 8.346 -33.630 1.00 88.81 172 GLU A C 1
ATOM 1235 O O . GLU A 1 172 ? 8.257 7.191 -33.895 1.00 88.81 172 GLU A O 1
ATOM 1240 N N . SER A 1 173 ? 9.852 8.702 -33.443 1.00 89.94 173 SER A N 1
ATOM 1241 C CA . SER A 1 173 ? 10.957 7.740 -33.523 1.00 89.94 173 SER A CA 1
ATOM 1242 C C . SER A 1 173 ? 10.937 6.764 -32.344 1.00 89.94 173 SER A C 1
ATOM 1244 O O . SER A 1 173 ? 11.211 5.583 -32.522 1.00 89.94 173 SER A O 1
ATOM 1246 N N . LEU A 1 174 ? 10.597 7.237 -31.144 1.00 91.88 174 LEU A N 1
ATOM 1247 C CA . LEU A 1 174 ? 10.447 6.376 -29.971 1.00 91.88 174 LEU A CA 1
ATOM 1248 C C . LEU A 1 174 ? 9.254 5.425 -30.122 1.00 91.88 174 LEU A C 1
ATOM 1250 O O . LEU A 1 174 ? 9.405 4.234 -29.875 1.00 91.88 174 LEU A O 1
ATOM 1254 N N . ALA A 1 175 ? 8.118 5.902 -30.631 1.00 91.69 175 ALA A N 1
ATOM 1255 C CA . ALA A 1 175 ? 6.965 5.054 -30.928 1.00 91.69 175 ALA A CA 1
ATOM 1256 C C . ALA A 1 175 ? 7.283 4.001 -32.003 1.00 91.69 175 ALA A C 1
ATOM 1258 O O . ALA A 1 175 ? 6.936 2.831 -31.859 1.00 91.69 175 ALA A O 1
ATOM 1259 N N . GLU A 1 176 ? 8.011 4.369 -33.063 1.00 91.44 176 GLU A N 1
ATOM 1260 C CA . GLU A 1 176 ? 8.475 3.397 -34.061 1.00 91.44 176 GLU A CA 1
ATOM 1261 C C . GLU A 1 176 ? 9.438 2.366 -33.437 1.00 91.44 176 GLU A C 1
ATOM 1263 O O . GLU A 1 176 ? 9.331 1.176 -33.735 1.00 91.44 176 GLU A O 1
ATOM 1268 N N . LEU A 1 177 ? 10.340 2.784 -32.539 1.00 92.81 177 LEU A N 1
ATOM 1269 C CA . LEU A 1 177 ? 11.228 1.871 -31.812 1.00 92.81 177 LEU A CA 1
ATOM 1270 C C . LEU A 1 177 ? 10.418 0.895 -30.951 1.00 92.81 177 LEU A C 1
ATOM 1272 O O . LEU A 1 177 ? 10.650 -0.310 -31.024 1.00 92.81 177 LEU A O 1
ATOM 1276 N N . HIS A 1 178 ? 9.454 1.395 -30.179 1.00 94.19 178 HIS A N 1
ATOM 1277 C CA . HIS A 1 178 ? 8.586 0.582 -29.326 1.00 94.19 178 HIS A CA 1
ATOM 1278 C C . HIS A 1 178 ? 7.772 -0.414 -30.153 1.00 94.19 178 HIS A C 1
ATOM 1280 O O . HIS A 1 178 ? 7.773 -1.607 -29.849 1.00 94.19 178 HIS A O 1
ATOM 1286 N N . GLY A 1 179 ? 7.204 0.029 -31.277 1.00 92.50 179 GLY A N 1
ATOM 1287 C CA . GLY A 1 179 ? 6.507 -0.843 -32.220 1.00 92.50 179 GLY A CA 1
ATOM 1288 C C . GLY A 1 179 ? 7.393 -1.950 -32.806 1.00 92.50 179 GLY A C 1
ATOM 1289 O O . GLY A 1 179 ? 6.921 -3.070 -33.004 1.00 92.50 179 GLY A O 1
ATOM 1290 N N . LEU A 1 180 ? 8.681 -1.680 -33.056 1.00 92.31 180 LEU A N 1
ATOM 1291 C CA . LEU A 1 180 ? 9.638 -2.696 -33.520 1.00 92.31 180 LEU A CA 1
ATOM 1292 C C . LEU A 1 180 ? 10.018 -3.700 -32.429 1.00 92.31 180 LEU A C 1
ATOM 1294 O O . LEU A 1 180 ? 10.218 -4.877 -32.732 1.00 92.31 180 LEU A O 1
ATOM 1298 N N . LEU A 1 181 ? 10.121 -3.240 -31.183 1.00 91.81 181 LEU A N 1
ATOM 1299 C CA . LEU A 1 181 ? 10.479 -4.066 -30.028 1.00 91.81 181 LEU A CA 1
ATOM 1300 C C . LEU A 1 181 ? 9.274 -4.790 -29.407 1.00 91.81 181 LEU A C 1
ATOM 1302 O O . LEU A 1 181 ? 9.458 -5.671 -28.573 1.00 91.81 181 LEU A O 1
ATOM 1306 N N . GLY A 1 182 ? 8.051 -4.459 -29.831 1.00 91.06 182 GLY A N 1
ATOM 1307 C CA . GLY A 1 182 ? 6.820 -5.006 -29.258 1.00 91.06 182 GLY A CA 1
ATOM 1308 C C . GLY A 1 182 ? 6.496 -4.453 -27.867 1.00 91.06 182 GLY A C 1
ATOM 1309 O O . GLY A 1 182 ? 5.810 -5.124 -27.102 1.00 91.06 182 GLY A O 1
ATOM 1310 N N . LEU A 1 183 ? 7.004 -3.263 -27.547 1.00 92.31 183 LEU A N 1
ATOM 1311 C CA . LEU A 1 183 ? 6.765 -2.545 -26.294 1.00 92.31 183 LEU A CA 1
ATOM 1312 C C . LEU A 1 183 ? 5.536 -1.636 -26.437 1.00 92.31 183 LEU A C 1
ATOM 1314 O O . LEU A 1 183 ? 5.184 -1.236 -27.549 1.00 92.31 183 LEU A O 1
ATOM 1318 N N . SER A 1 184 ? 4.880 -1.301 -25.325 1.00 91.06 184 SER A N 1
ATOM 1319 C CA . SER A 1 184 ? 3.723 -0.397 -25.339 1.00 91.06 184 SER A CA 1
ATOM 1320 C C . SER A 1 184 ? 4.139 1.061 -25.565 1.00 91.06 184 SER A C 1
ATOM 1322 O O . SER A 1 184 ? 5.224 1.472 -25.148 1.00 91.06 184 SER A O 1
ATOM 1324 N N . ASP A 1 185 ? 3.263 1.871 -26.166 1.00 90.19 185 ASP A N 1
ATOM 1325 C CA . ASP A 1 185 ? 3.490 3.320 -26.311 1.00 90.19 185 ASP A CA 1
ATO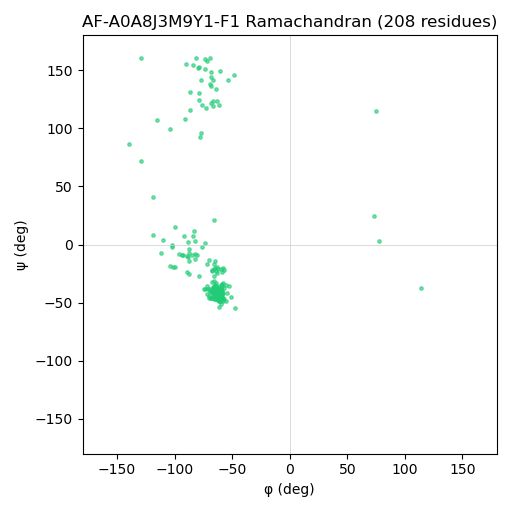M 1326 C C . ASP A 1 185 ? 3.493 4.044 -24.950 1.00 90.19 185 ASP A C 1
ATOM 1328 O O . ASP A 1 185 ? 4.150 5.067 -24.784 1.00 90.19 185 ASP A O 1
ATOM 1332 N N . GLU A 1 186 ? 2.793 3.496 -23.955 1.00 87.56 186 GLU A N 1
ATOM 1333 C CA . GLU A 1 186 ? 2.734 4.016 -22.579 1.00 87.56 186 GLU A CA 1
ATOM 1334 C C . GLU A 1 186 ? 4.077 3.893 -21.846 1.00 87.56 186 GLU A C 1
ATOM 1336 O O . GLU A 1 186 ? 4.337 4.634 -20.903 1.00 87.56 186 GLU A O 1
ATOM 1341 N N . SER A 1 187 ? 4.944 2.985 -22.304 1.00 90.44 187 SER A N 1
ATOM 1342 C CA . SER A 1 187 ? 6.284 2.778 -21.752 1.00 90.44 187 SER A CA 1
ATOM 1343 C C . SER A 1 187 ? 7.357 3.665 -22.396 1.00 90.44 187 SER A C 1
ATOM 1345 O O . SER A 1 187 ? 8.534 3.532 -22.059 1.00 90.44 187 SER A O 1
ATOM 1347 N N . ILE A 1 188 ? 6.987 4.544 -23.341 1.00 91.56 188 ILE A N 1
ATOM 1348 C CA . ILE A 1 188 ? 7.934 5.456 -23.995 1.00 91.56 188 ILE A CA 1
ATOM 1349 C C . ILE A 1 188 ? 8.517 6.419 -22.950 1.00 91.56 188 ILE A C 1
ATOM 1351 O O . ILE A 1 188 ? 7.754 7.143 -22.306 1.00 91.56 188 ILE A O 1
ATOM 1355 N N . PRO A 1 189 ? 9.853 6.479 -22.800 1.00 88.56 189 PRO A N 1
ATOM 1356 C CA . PRO A 1 189 ? 10.472 7.371 -21.833 1.00 88.56 189 PRO A CA 1
ATOM 1357 C C . PRO A 1 189 ? 10.305 8.841 -22.234 1.00 88.56 189 PRO A C 1
ATOM 1359 O O . PRO A 1 189 ? 10.414 9.202 -23.411 1.00 88.56 189 PRO A O 1
ATOM 1362 N N . ASP A 1 190 ? 10.128 9.712 -21.239 1.00 85.38 190 ASP A N 1
ATOM 1363 C CA . ASP A 1 190 ? 10.206 11.158 -21.442 1.00 85.38 190 ASP A CA 1
ATOM 1364 C C . ASP A 1 190 ? 11.672 11.604 -21.530 1.00 85.38 190 ASP A C 1
ATOM 1366 O O . ASP A 1 190 ? 12.327 11.922 -20.539 1.00 85.38 190 ASP A O 1
ATOM 1370 N N . VAL A 1 191 ? 12.188 11.657 -22.756 1.00 82.19 191 VAL A N 1
ATOM 1371 C CA . VAL A 1 191 ? 13.552 12.126 -23.052 1.00 82.19 191 VAL A CA 1
ATOM 1372 C C . VAL A 1 191 ? 13.703 13.657 -22.989 1.00 82.19 191 VAL A C 1
ATOM 1374 O O . VAL A 1 191 ? 14.802 14.177 -23.197 1.00 82.19 191 VAL A O 1
ATOM 1377 N N . THR A 1 192 ? 12.621 14.403 -22.720 1.00 70.25 192 THR A N 1
ATOM 1378 C CA . THR A 1 192 ? 12.609 15.877 -22.660 1.00 70.25 192 THR A CA 1
ATOM 1379 C C . THR A 1 192 ? 12.672 16.437 -21.235 1.00 70.25 192 THR A C 1
ATOM 1381 O O . THR A 1 192 ? 13.088 17.585 -21.058 1.00 70.25 192 THR A O 1
ATOM 1384 N N . ALA A 1 193 ? 12.337 15.629 -20.222 1.00 59.03 193 ALA A N 1
ATOM 1385 C CA . ALA A 1 193 ? 12.365 16.004 -18.802 1.00 59.03 193 ALA A CA 1
ATOM 1386 C C . ALA A 1 193 ? 13.784 16.287 -18.244 1.00 59.03 193 ALA A C 1
ATOM 1388 O O . ALA A 1 193 ? 13.943 17.060 -17.298 1.00 59.03 193 ALA A O 1
ATOM 1389 N N . GLU A 1 194 ? 14.830 15.773 -18.899 1.00 50.69 194 GLU A N 1
ATOM 1390 C CA . GLU A 1 194 ? 16.274 15.917 -18.602 1.00 50.69 194 GLU A CA 1
ATOM 1391 C C . GLU A 1 194 ? 16.859 17.353 -18.756 1.00 50.69 194 GLU A C 1
ATOM 1393 O O . GLU A 1 194 ? 18.065 17.537 -18.962 1.00 50.69 194 GLU A O 1
ATOM 1398 N N . ILE A 1 195 ? 16.030 18.404 -18.720 1.00 44.06 195 ILE A N 1
ATOM 1399 C CA . ILE A 1 195 ? 16.469 19.816 -18.771 1.00 44.06 195 ILE A CA 1
ATOM 1400 C C . ILE A 1 195 ? 16.406 20.490 -17.390 1.00 44.06 195 ILE A C 1
ATOM 1402 O O . ILE A 1 195 ? 17.084 21.498 -17.186 1.00 44.06 195 ILE A O 1
ATOM 1406 N N . SER A 1 196 ? 15.663 19.956 -16.414 1.00 38.91 196 SER A N 1
ATOM 1407 C CA . SER A 1 196 ? 15.409 20.728 -15.189 1.00 38.91 196 SER A CA 1
ATOM 1408 C C . SER A 1 196 ? 16.442 20.563 -14.068 1.00 38.91 196 SER A C 1
ATOM 1410 O O . SER A 1 196 ? 16.578 21.497 -13.282 1.00 38.91 196 SER A O 1
ATOM 1412 N N . ASP A 1 197 ? 17.202 19.462 -14.001 1.00 36.59 197 ASP A N 1
ATOM 1413 C CA . ASP A 1 197 ? 18.092 19.214 -12.846 1.00 36.59 197 ASP A CA 1
ATOM 1414 C C . ASP A 1 197 ? 19.579 19.539 -13.106 1.00 36.59 197 ASP A C 1
ATOM 1416 O O . ASP A 1 197 ? 20.338 19.835 -12.188 1.00 36.59 197 ASP A O 1
ATOM 1420 N N . ALA A 1 198 ? 20.002 19.625 -14.374 1.00 35.25 198 ALA A N 1
ATOM 1421 C CA . ALA A 1 198 ? 21.381 19.987 -14.734 1.00 35.25 198 ALA A CA 1
ATOM 1422 C C . ALA A 1 198 ? 21.622 21.506 -14.899 1.00 35.25 198 ALA A C 1
ATOM 1424 O O . ALA A 1 198 ? 22.769 21.938 -15.015 1.00 35.25 198 ALA A O 1
ATOM 1425 N N . LEU A 1 199 ? 20.566 22.331 -14.906 1.00 34.53 199 LEU A N 1
ATOM 1426 C CA . LEU A 1 199 ? 20.660 23.800 -14.995 1.00 34.53 199 LEU A CA 1
ATOM 1427 C C . LEU A 1 199 ? 20.454 24.515 -13.647 1.00 34.53 199 LEU A C 1
ATOM 1429 O O . LEU A 1 199 ? 20.607 25.732 -13.582 1.00 34.53 199 LEU A O 1
ATOM 1433 N N . ALA A 1 200 ? 20.167 23.788 -12.560 1.00 38.97 200 ALA A N 1
ATOM 1434 C CA . ALA A 1 200 ? 20.032 24.369 -11.220 1.00 38.97 200 ALA A CA 1
ATOM 1435 C C . ALA A 1 200 ? 21.379 24.589 -10.495 1.00 38.97 200 ALA A C 1
ATOM 1437 O O . ALA A 1 200 ? 21.412 25.226 -9.442 1.00 38.97 200 ALA A O 1
ATOM 1438 N N . THR A 1 201 ? 22.501 24.107 -11.046 1.00 39.88 201 THR A N 1
ATOM 1439 C CA . THR A 1 201 ? 23.832 24.208 -10.414 1.00 39.88 201 THR A CA 1
ATOM 1440 C C . THR A 1 201 ? 24.819 25.163 -11.095 1.00 39.88 201 THR A C 1
ATOM 1442 O O . THR A 1 201 ? 25.947 25.264 -10.619 1.00 39.88 201 THR A O 1
ATOM 1445 N N . ASP A 1 202 ? 24.432 25.895 -12.150 1.00 40.44 202 ASP A N 1
ATOM 1446 C CA . ASP A 1 202 ? 25.345 26.799 -12.885 1.00 40.44 202 ASP A CA 1
ATOM 1447 C C . ASP A 1 202 ? 24.939 28.288 -12.865 1.00 40.44 202 ASP A C 1
ATOM 1449 O O . ASP A 1 202 ? 25.093 29.010 -13.844 1.00 40.44 202 ASP A O 1
ATOM 1453 N N . GLU A 1 203 ? 24.467 28.788 -11.720 1.00 39.97 203 GLU A N 1
ATOM 1454 C CA . GLU A 1 203 ? 24.628 30.211 -11.380 1.00 39.97 203 GLU A CA 1
ATOM 1455 C C . GLU A 1 203 ? 25.220 30.364 -9.974 1.00 39.97 203 GLU A C 1
ATOM 1457 O O . GLU A 1 203 ? 24.579 30.798 -9.017 1.00 39.97 203 GLU A O 1
ATOM 1462 N N . ALA A 1 204 ? 26.503 30.029 -9.847 1.00 45.94 204 ALA A N 1
ATOM 1463 C CA . ALA A 1 204 ? 27.342 30.619 -8.815 1.00 45.94 204 ALA A CA 1
ATOM 1464 C C . ALA A 1 204 ? 28.013 31.882 -9.384 1.00 45.94 204 ALA A C 1
ATOM 1466 O O . ALA A 1 204 ? 28.961 31.759 -10.163 1.00 45.94 204 ALA A O 1
ATOM 1467 N N . PRO A 1 205 ? 27.628 33.110 -8.987 1.00 41.09 205 PRO A N 1
ATOM 1468 C CA . PRO A 1 205 ? 28.492 34.253 -9.219 1.00 41.09 205 PRO A CA 1
ATOM 1469 C C . PRO A 1 205 ? 29.614 34.232 -8.174 1.00 41.09 205 PRO A C 1
ATOM 1471 O O . PRO A 1 205 ? 29.469 34.706 -7.045 1.00 41.09 205 PRO A O 1
ATOM 1474 N N . LEU A 1 206 ? 30.764 33.675 -8.558 1.00 42.91 206 LEU A N 1
ATOM 1475 C CA . LEU A 1 206 ? 32.024 33.922 -7.865 1.00 42.91 206 LEU A CA 1
ATOM 1476 C C . LEU A 1 206 ? 32.569 35.312 -8.233 1.00 42.91 206 LEU A C 1
ATOM 1478 O O . LEU A 1 206 ? 32.941 35.575 -9.372 1.00 42.91 206 LEU A O 1
ATOM 1482 N N . ALA A 1 207 ? 32.712 36.114 -7.178 1.00 45.66 207 ALA A N 1
ATOM 1483 C CA . ALA A 1 207 ? 33.724 37.141 -6.938 1.00 45.66 207 ALA A CA 1
ATOM 1484 C C . ALA A 1 207 ? 33.648 38.487 -7.690 1.00 45.66 207 ALA A C 1
ATOM 1486 O O . ALA A 1 2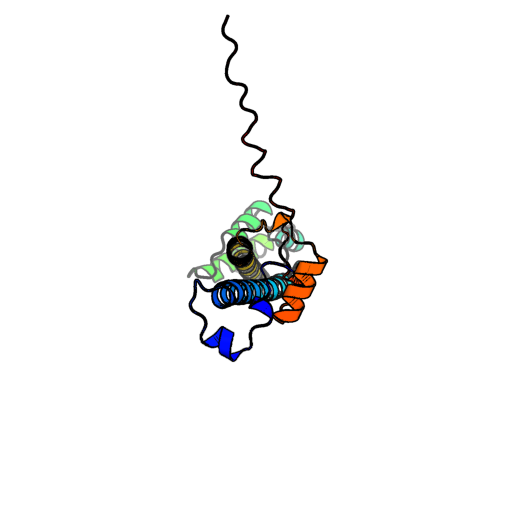07 ? 33.963 38.619 -8.868 1.00 45.66 207 ALA A O 1
ATOM 1487 N N . GLY A 1 208 ? 33.430 39.533 -6.889 1.00 34.59 208 GLY A N 1
ATOM 1488 C CA . GLY A 1 208 ? 33.909 40.890 -7.132 1.00 34.59 208 GLY A CA 1
ATOM 1489 C C . GLY A 1 208 ? 34.392 41.487 -5.814 1.00 34.59 208 GLY A C 1
ATOM 1490 O O . GLY A 1 208 ? 33.624 42.096 -5.081 1.00 34.59 208 GLY A O 1
ATOM 1491 N N . SER A 1 209 ? 35.652 41.221 -5.488 1.00 42.94 209 SER A N 1
ATOM 1492 C CA . SER A 1 209 ? 36.425 41.927 -4.472 1.00 42.94 209 SER A CA 1
ATOM 1493 C C . SER A 1 209 ? 36.674 43.371 -4.900 1.00 42.94 209 SER A C 1
ATOM 1495 O O . SER A 1 209 ? 37.293 43.552 -5.946 1.00 42.94 209 SER A O 1
ATOM 1497 N N . GLU A 1 210 ? 36.273 44.336 -4.071 1.00 40.75 210 GLU A N 1
ATOM 1498 C CA . GLU A 1 210 ? 36.974 45.597 -3.762 1.00 40.75 210 GLU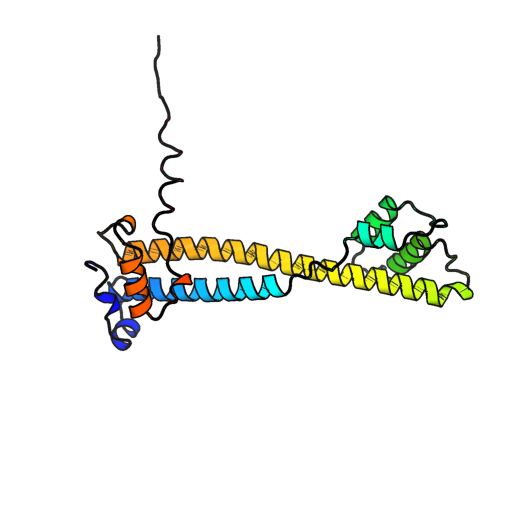 A CA 1
ATOM 1499 C C . GLU A 1 210 ? 36.506 46.125 -2.396 1.00 40.75 210 GLU A C 1
ATOM 1501 O O . GLU A 1 210 ? 35.284 46.076 -2.125 1.00 40.75 210 GLU A O 1
#

Organism: NCBI:txid1569283

Radius of gyration: 28.82 Å; Cα contacts (8 Å, |Δi|>4): 186; chains: 1; bounding box: 65×61×72 Å

pLDDT: mean 89.64, std 15.62, range [34.53, 98.56]

Secondary structure (DSSP, 8-state):
--S-GGGG--HHHHHT--TTSHHHHHHHHHHHHHHHHHHHHHHHHHHTT--TTSPPHHHHHHHH--TT-SS-HHHHHHHHHT--TTSTTHHHHHHHHHHHHH---TT-GGGHHHHHHHHHHHHHHHHHHHHHHHHHHHHHHHHHHHHHHHHHHHHHHHHHHTTS-GGG--HHHHHHHHHHHT--GGG---TTSTTSSSSSS---------